Protein 3CAX (pdb70)

B-factor: mean 56.54, std 9.96, range [34.84, 108.93]

CATH classification: 1.20.120.520 (+1 more: 3.30.450.20)

Organism: Pyrococcus furiosus (strain ATCC 43587 / DSM 3638 / JCM 8422 / Vc1) (NCBI:txid186497)

Nearest PDB structures (foldseek):
  3cax-assembly1_A-2  TM=1.003E+00  e=6.132E-59  Pyrococcus furiosus DSM 3638
  2qkp-assembly2_D  TM=9.150E-01  e=4.061E-11  Streptococcus mutans UA159
  2ykf-assembly1_A-2  TM=6.212E-01  e=6.694E-04  Mycobacterium tuberculosis H37Rv
  4ew7-assembly1_A-2  TM=4.565E-01  e=5.579E-03  Salmonella enterica subsp. enterica serovar Typhimurium str. 14028S
  5xua-assembly2_C  TM=3.346E-01  e=8.530E-01  Comamonas testosteroni CNB-2

Radius of gyration: 28.1 Å; Cα contacts (8 Å, |Δi|>4): 416; chains: 1; bounding box: 44×61×78 Å

Secondary structure (DSSP, 8-state):
--TT-HHHHHHHHHHHHHHHHHHHHHHHHHHHH---HHHHHHHHHHHHHHHHHHTHHIIIIIHHIIIIIHHHHHTTT-HHHHHHHHHHHHHHHHHHHHHHHHHHTGGGS-HHHHHHHHHHHHHHHHHHHHHHHHHIIIIIHHHHHHH--HHHHHHHHHHGGGT--SS-------S-TTS----GGGS-----HHHHHHS-HHHHHHTTT---------SS-TT-EE-SS-EE-HHHHHHHHHHSSSEEEEE-TTSBEEEE--SS-SS---GGGTT-BTTTSS-GGGHHHHHHHHHHHHHTS-S-EEEEEEETTEEEEEEEEEEE-TTS-EEEEEEEEEE-HHHHT--S---S---

Solvent-accessible surface area: 21953 Å² total; per-residue (Å²): 84,72,92,1,14,0,2,55,0,1,70,47,0,1,143,42,2,45,100,16,0,102,83,0,32,100,53,0,108,52,1,23,120,26,161,73,107,162,56,27,93,101,15,2,28,40,0,77,118,17,3,68,23,0,88,84,0,7,110,14,0,3,38,3,0,7,110,15,4,0,34,2,1,61,46,13,17,0,67,55,19,3,76,63,10,90,71,61,0,70,98,5,66,51,34,5,127,91,0,29,66,25,5,154,70,36,151,135,38,92,61,115,70,0,2,88,100,0,80,59,44,0,26,85,0,5,150,23,0,33,53,3,13,130,74,1,39,76,35,3,0,55,4,0,118,70,16,13,47,97,4,2,9,15,2,1,27,128,54,3,120,150,45,18,42,4,92,19,175,24,69,156,34,85,35,22,186,139,32,124,43,39,61,21,92,66,20,97,5,85,16,91,110,128,66,46,119,99,11,30,147,88,1,61,110,28,18,200,73,105,106,24,143,61,53,117,93,132,73,116,102,168,131,19,57,89,90,71,139,30,51,47,34,100,130,54,44,131,63,74,61,100,83,73,85,32,20,9,5,36,8,12,135,96,24,99,5,151,74,39,1,50,39,175,30,34,64,115,63,78,101,99,15,93,37,109,31,9,39,114,43,62,63,130,171,32,32,164,68,22,64,120,24,10,117,7,2,86,106,52,133,117,157,91,18,40,91,150,80,186,59,188,131,63,67,0,66,20,52,40,26,11,55,91,48,185,167,50,89,32,55,0,2,33,17,42,4,35,38,36,30,59,108,132,165,117,144,72,150,154,215,143,108,113,255

Structure (mmCIF, N/CA/C/O backbone):
data_3CAX
#
_entry.id   3CAX
#
_cell.length_a   59.840
_cell.length_b   119.534
_cell.length_c   181.910
_cell.angle_alpha   90.000
_cell.angle_beta   90.000
_cell.angle_gamma   90.000
#
_symmetry.space_group_name_H-M   'I 2 2 2'
#
loop_
_entity.id
_entity.type
_entity.pdbx_description
1 polymer 'Uncharacterized protein PF0695'
2 water water
#
loop_
_atom_site.group_PDB
_atom_site.id
_atom_site.type_symbol
_atom_site.label_atom_id
_atom_site.label_alt_id
_atom_site.label_comp_id
_atom_site.label_asym_id
_atom_site.label_entity_id
_atom_site.label_seq_id
_atom_site.pdbx_PDB_ins_code
_atom_site.Cartn_x
_atom_site.Cartn_y
_atom_site.Cartn_z
_atom_site.occupancy
_atom_site.B_iso_or_equiv
_atom_site.auth_seq_id
_atom_site.auth_comp_id
_atom_site.auth_asym_id
_atom_site.auth_atom_id
_atom_site.pdbx_PDB_model_num
ATOM 1 N N . LEU A 1 5 ? 11.690 14.790 51.708 1.00 86.79 119 LEU A N 1
ATOM 2 C CA . LEU A 1 5 ? 11.806 15.180 53.147 1.00 80.92 119 LEU A CA 1
ATOM 3 C C . LEU A 1 5 ? 10.443 15.579 53.710 1.00 78.28 119 LEU A C 1
ATOM 4 O O . LEU A 1 5 ? 9.733 16.380 53.106 1.00 73.26 119 LEU A O 1
ATOM 9 N N . PRO A 1 6 ? 10.080 15.027 54.879 1.00 75.43 120 PRO A N 1
ATOM 10 C CA . PRO A 1 6 ? 8.832 15.415 55.529 1.00 73.19 120 PRO A CA 1
ATOM 11 C C . PRO A 1 6 ? 8.913 16.821 56.135 1.00 74.38 120 PRO A C 1
ATOM 12 O O . PRO A 1 6 ? 10.001 17.269 56.511 1.00 61.82 120 PRO A O 1
ATOM 16 N N . GLU A 1 7 ? 7.772 17.510 56.208 1.00 77.83 121 GLU A N 1
ATOM 17 C CA . GLU A 1 7 ? 7.674 18.793 56.913 1.00 76.49 121 GLU A CA 1
ATOM 18 C C . GLU A 1 7 ? 8.160 18.597 58.342 1.00 73.71 121 GLU A C 1
ATOM 19 O O . GLU A 1 7 ? 7.821 17.600 58.990 1.00 80.19 121 GLU A O 1
ATOM 25 N N . GLY A 1 8 ? 8.955 19.533 58.845 1.00 63.79 122 GLY A N 1
ATOM 26 C CA . GLY A 1 8 ? 9.515 19.361 60.188 1.00 58.40 122 GLY A CA 1
ATOM 27 C C . GLY A 1 8 ? 10.970 18.865 60.190 1.00 57.74 122 GLY A C 1
ATOM 28 O O . GLY A 1 8 ? 11.692 19.085 61.168 1.00 58.05 122 GLY A O 1
ATOM 29 N N . HIS A 1 9 ? 11.413 18.192 59.113 1.00 51.34 123 HIS A N 1
ATOM 30 C CA . HIS A 1 9 ? 12.772 17.701 59.043 1.00 46.60 123 HIS A CA 1
ATOM 31 C C . HIS A 1 9 ? 13.687 18.896 59.051 1.00 61.45 123 HIS A C 1
ATOM 32 O O . HIS A 1 9 ? 13.490 19.855 58.266 1.00 54.80 123 HIS A O 1
ATOM 39 N N . PRO A 1 10 ? 14.700 18.870 59.939 1.00 58.38 124 PRO A N 1
ATOM 40 C CA . PRO A 1 10 ? 15.594 20.014 60.057 1.00 52.01 124 PRO A CA 1
ATOM 41 C C . PRO A 1 10 ? 16.190 20.458 58.717 1.00 56.91 124 PRO A C 1
ATOM 42 O O . PRO A 1 10 ? 16.499 21.654 58.552 1.00 59.87 124 PRO A O 1
ATOM 46 N N . LEU A 1 11 ? 16.365 19.519 57.778 1.00 59.91 125 LEU A N 1
ATOM 47 C CA . LEU A 1 11 ? 16.907 19.854 56.440 1.00 55.01 125 LEU A CA 1
ATOM 48 C C . LEU A 1 11 ? 15.867 20.574 55.573 1.00 52.65 125 LEU A C 1
ATOM 49 O O . LEU A 1 11 ? 16.201 21.482 54.830 1.00 58.88 125 LEU A O 1
ATOM 54 N N . LYS A 1 12 ? 14.617 20.124 55.644 1.00 48.03 126 LYS A N 1
ATOM 55 C CA . LYS A 1 12 ? 13.510 20.776 54.967 1.00 52.42 126 LYS A CA 1
ATOM 56 C C . LYS A 1 12 ? 13.430 22.253 55.438 1.00 51.46 126 LYS A C 1
ATOM 57 O O . LYS A 1 12 ? 13.284 23.177 54.641 1.00 54.39 126 LYS A O 1
ATOM 63 N N . THR A 1 13 ? 13.567 22.457 56.742 1.00 50.57 127 THR A N 1
ATOM 64 C CA . THR A 1 13 ? 13.442 23.771 57.360 1.00 47.35 127 THR A CA 1
ATOM 65 C C . THR A 1 13 ? 14.511 24.714 56.824 1.00 51.06 127 THR A C 1
ATOM 66 O O . THR A 1 13 ? 14.256 25.887 56.563 1.00 54.66 127 THR A O 1
ATOM 70 N N . LEU A 1 14 ? 15.715 24.190 56.654 1.00 50.64 128 LEU A N 1
ATOM 71 C CA . LEU A 1 14 ? 16.832 24.978 56.158 1.00 48.41 128 LEU A CA 1
ATOM 72 C C . LEU A 1 14 ? 16.585 25.451 54.721 1.00 54.52 128 LEU A C 1
ATOM 73 O O . LEU A 1 14 ? 16.892 26.590 54.372 1.00 54.67 128 LEU A O 1
ATOM 78 N N . TYR A 1 15 ? 16.037 24.562 53.892 1.00 52.69 129 TYR A N 1
ATOM 79 C CA . TYR A 1 15 ? 15.622 24.892 52.531 1.00 51.92 129 TYR A CA 1
ATOM 80 C C . TYR A 1 15 ? 14.517 25.950 52.529 1.00 53.14 129 TYR A C 1
ATOM 81 O O . TYR A 1 15 ? 14.553 26.886 51.735 1.00 58.56 129 TYR A O 1
ATOM 90 N N . GLN A 1 16 ? 13.527 25.768 53.401 1.00 44.56 130 GLN A N 1
ATOM 91 C CA . GLN A 1 16 ? 12.423 26.698 53.542 1.00 52.09 130 GLN A CA 1
ATOM 92 C C . GLN A 1 16 ? 12.884 28.082 53.966 1.00 53.43 130 GLN A C 1
ATOM 93 O O . GLN A 1 16 ? 12.417 29.070 53.422 1.00 57.11 130 GLN A O 1
ATOM 99 N N . GLU A 1 17 ? 13.802 28.143 54.926 1.00 50.56 131 GLU A N 1
ATOM 100 C CA . GLU A 1 17 ? 14.403 29.410 55.362 1.00 49.37 131 GLU A CA 1
ATOM 101 C C . GLU A 1 17 ? 15.132 30.088 54.235 1.00 50.79 131 GLU A C 1
ATOM 102 O O . GLU A 1 17 ? 14.962 31.288 54.000 1.00 61.77 131 GLU A O 1
ATOM 108 N N . ASN A 1 18 ? 15.969 29.329 53.539 1.00 53.82 132 ASN A N 1
ATOM 109 C CA . ASN A 1 18 ? 16.654 29.859 52.355 1.00 50.92 132 ASN A CA 1
ATOM 110 C C . ASN A 1 18 ? 15.717 30.481 51.288 1.00 50.04 132 ASN A C 1
ATOM 111 O O . ASN A 1 18 ? 16.051 31.480 50.658 1.00 53.14 132 ASN A O 1
ATOM 116 N N . LYS A 1 19 ? 14.543 29.897 51.108 1.00 49.50 133 LYS A N 1
ATOM 117 C CA . LYS A 1 19 ? 13.571 30.410 50.154 1.00 54.33 133 LYS A CA 1
ATOM 118 C C . LYS A 1 19 ? 13.075 31.787 50.610 1.00 49.26 133 LYS A C 1
ATOM 119 O O . LYS A 1 19 ? 12.830 32.666 49.781 1.00 55.61 133 LYS A O 1
ATOM 125 N N . GLU A 1 20 ? 12.938 31.964 51.929 1.00 46.61 134 GLU A N 1
ATOM 126 C CA . GLU A 1 20 ? 12.550 33.248 52.525 1.00 49.48 134 GLU A CA 1
ATOM 127 C C . GLU A 1 20 ? 13.675 34.281 52.461 1.00 49.97 134 GLU A C 1
ATOM 128 O O . GLU A 1 20 ? 13.420 35.461 52.263 1.00 56.50 134 GLU A O 1
ATOM 134 N N . ILE A 1 21 ? 14.920 33.837 52.600 1.00 50.55 135 ILE A N 1
ATOM 135 C CA . ILE A 1 21 ? 16.067 34.747 52.540 1.00 50.55 135 ILE A CA 1
ATOM 136 C C . ILE A 1 21 ? 16.242 35.276 51.120 1.00 56.67 135 ILE A C 1
ATOM 137 O O . ILE A 1 21 ? 16.531 36.446 50.914 1.00 61.05 135 ILE A O 1
ATOM 142 N N . MET A 1 22 ? 16.048 34.390 50.149 1.00 54.16 136 MET A N 1
ATOM 143 C CA . MET A 1 22 ? 16.076 34.724 48.745 1.00 53.88 136 MET A CA 1
ATOM 144 C C . MET A 1 22 ? 15.012 35.787 48.410 1.00 55.98 136 MET A C 1
ATOM 145 O O . MET A 1 22 ? 15.311 36.809 47.829 1.00 58.73 136 MET A O 1
ATOM 150 N N . LYS A 1 23 ? 13.764 35.547 48.777 1.00 54.84 137 LYS A N 1
ATOM 151 C CA . LYS A 1 23 ? 12.753 36.581 48.612 1.00 54.23 137 LYS A CA 1
ATOM 152 C C . LYS A 1 23 ? 13.132 37.938 49.213 1.00 49.35 137 LYS A C 1
ATOM 153 O O . LYS A 1 23 ? 12.991 38.955 48.552 1.00 60.87 137 LYS A O 1
ATOM 159 N N . ASP A 1 24 ? 13.572 37.949 50.473 1.00 51.34 138 ASP A N 1
ATOM 160 C CA . ASP A 1 24 ? 13.955 39.183 51.166 1.00 44.91 138 ASP A CA 1
ATOM 161 C C . ASP A 1 24 ? 15.148 39.888 50.518 1.00 51.11 138 ASP A C 1
ATOM 162 O O . ASP A 1 24 ? 15.174 41.108 50.438 1.00 53.73 138 ASP A O 1
ATOM 167 N N . ALA A 1 25 ? 16.140 39.116 50.072 1.00 50.76 139 ALA A N 1
ATOM 168 C CA . ALA A 1 25 ? 17.295 39.652 49.357 1.00 50.42 139 ALA A CA 1
ATOM 169 C C . ALA A 1 25 ? 16.859 40.312 48.043 1.00 50.34 139 ALA A C 1
ATOM 170 O O . ALA A 1 25 ? 17.398 41.337 47.607 1.00 49.80 139 ALA A O 1
ATOM 172 N N . GLU A 1 26 ? 15.886 39.703 47.395 1.00 46.98 140 GLU A N 1
ATOM 173 C CA . GLU A 1 26 ? 15.369 40.208 46.148 1.00 52.83 140 GLU A CA 1
ATOM 174 C C . GLU A 1 26 ? 14.448 41.445 46.323 1.00 54.72 140 GLU A C 1
ATOM 175 O O . GLU A 1 26 ? 14.455 42.349 45.506 1.00 53.19 140 GLU A O 1
ATOM 181 N N . MET A 1 27 ? 13.687 41.494 47.405 1.00 48.38 141 MET A N 1
ATOM 182 C CA . MET A 1 27 ? 12.875 42.651 47.686 1.00 49.02 141 MET A CA 1
ATOM 183 C C . MET A 1 27 ? 13.720 43.806 48.145 1.00 48.09 141 MET A C 1
ATOM 184 O O . MET A 1 27 ? 13.424 44.967 47.847 1.00 51.37 141 MET A O 1
ATOM 189 N N . LEU A 1 28 ? 14.793 43.489 48.852 1.00 43.58 142 LEU A N 1
ATOM 190 C CA . LEU A 1 28 ? 15.800 44.504 49.180 1.00 52.48 142 LEU A CA 1
ATOM 191 C C . LEU A 1 28 ? 16.335 45.189 47.916 1.00 49.26 142 LEU A C 1
ATOM 192 O O . LEU A 1 28 ? 16.339 46.416 47.806 1.00 56.02 142 LEU A O 1
ATOM 197 N N . ASN A 1 29 ? 16.782 44.382 46.965 1.00 49.78 143 ASN A N 1
ATOM 198 C CA . ASN A 1 29 ? 17.292 44.890 45.687 1.00 48.52 143 ASN A CA 1
ATOM 199 C C . ASN A 1 29 ? 16.249 45.706 44.928 1.00 46.50 143 ASN A C 1
ATOM 200 O O . ASN A 1 29 ? 16.534 46.802 44.473 1.00 55.05 143 ASN A O 1
ATOM 205 N N . LEU A 1 30 ? 15.052 45.147 44.765 1.00 43.42 144 LEU A N 1
ATOM 206 C CA . LEU A 1 30 ? 13.962 45.820 44.094 1.00 45.60 144 LEU A CA 1
ATOM 207 C C . LEU A 1 30 ? 13.705 47.229 44.687 1.00 49.59 144 LEU A C 1
ATOM 208 O O . LEU A 1 30 ? 13.579 48.227 43.951 1.00 51.36 144 LEU A O 1
ATOM 213 N N . TYR A 1 31 ? 13.634 47.300 46.018 1.00 51.23 145 TYR A N 1
ATOM 214 C CA . TYR A 1 31 ? 13.298 48.532 46.715 1.00 42.19 145 TYR A CA 1
ATOM 215 C C . TYR A 1 31 ? 14.435 49.550 46.788 1.00 49.65 145 TYR A C 1
ATOM 216 O O . TYR A 1 31 ? 14.193 50.753 46.844 1.00 54.16 145 TYR A O 1
ATOM 225 N N . ALA A 1 32 ? 15.668 49.073 46.780 1.00 46.57 146 ALA A N 1
ATOM 226 C CA . ALA A 1 32 ? 16.830 49.967 46.777 1.00 50.88 146 ALA A CA 1
ATOM 227 C C . ALA A 1 32 ? 17.010 50.611 45.420 1.00 48.68 146 ALA A C 1
ATOM 228 O O . ALA A 1 32 ? 17.391 51.770 45.332 1.00 58.00 146 ALA A O 1
ATOM 230 N N . LYS A 1 33 ? 16.754 49.842 44.362 1.00 50.70 147 LYS A N 1
ATOM 231 C CA . LYS A 1 33 ? 16.882 50.356 43.011 1.00 48.96 147 LYS A CA 1
ATOM 232 C C . LYS A 1 33 ? 15.785 51.372 42.775 1.00 45.76 147 LYS A C 1
ATOM 233 O O . LYS A 1 33 ? 16.021 52.423 42.218 1.00 55.06 147 LYS A O 1
ATOM 239 N N . THR A 1 34 ? 14.588 51.030 43.229 1.00 51.81 148 THR A N 1
ATOM 240 C CA . THR A 1 34 ? 13.414 51.871 43.109 1.00 48.23 148 THR A CA 1
ATOM 241 C C . THR A 1 34 ? 13.567 53.183 43.874 1.00 46.00 148 THR A C 1
ATOM 242 O O . THR A 1 34 ? 13.184 54.248 43.398 1.00 48.62 148 THR A O 1
ATOM 246 N N . LEU A 1 35 ? 14.131 53.105 45.065 1.00 44.10 149 LEU A N 1
ATOM 247 C CA . LEU A 1 35 ? 14.329 54.286 45.866 1.00 49.31 149 LEU A CA 1
ATOM 248 C C . LEU A 1 35 ? 15.196 55.274 45.102 1.00 52.05 149 LEU A C 1
ATOM 249 O O . LEU A 1 35 ? 14.932 56.477 45.108 1.00 52.09 149 LEU A O 1
ATOM 254 N N . ALA A 1 36 ? 16.227 54.749 44.444 1.00 49.24 150 ALA A N 1
ATOM 255 C CA . ALA A 1 36 ? 17.148 55.561 43.660 1.00 51.55 150 ALA A CA 1
ATOM 256 C C . ALA A 1 36 ? 16.515 56.234 42.443 1.00 48.89 150 ALA A C 1
ATOM 257 O O . ALA A 1 36 ? 17.087 57.159 41.920 1.00 47.99 150 ALA A O 1
ATOM 259 N N . THR A 1 37 ? 15.359 55.770 41.968 1.00 51.41 151 THR A N 1
ATOM 260 C CA . THR A 1 37 ? 14.742 56.441 40.822 1.00 49.48 151 THR A CA 1
ATOM 261 C C . THR A 1 37 ? 13.484 57.264 41.173 1.00 49.60 151 THR A C 1
ATOM 262 O O . THR A 1 37 ? 12.825 57.777 40.278 1.00 43.27 151 THR A O 1
ATOM 266 N N . THR A 1 38 ? 13.178 57.406 42.465 1.00 48.12 152 THR A N 1
ATOM 267 C CA . THR A 1 38 ? 11.912 57.981 42.911 1.00 48.60 152 THR A CA 1
ATOM 268 C C . THR A 1 38 ? 12.075 59.417 43.384 1.00 49.46 152 THR A C 1
ATOM 269 O O . THR A 1 38 ? 12.870 59.688 44.271 1.00 54.23 152 THR A O 1
ATOM 273 N N . LYS A 1 39 ? 11.309 60.328 42.793 1.00 55.82 153 LYS A N 1
ATOM 274 C CA . LYS A 1 39 ? 11.365 61.746 43.148 1.00 58.74 153 LYS A CA 1
ATOM 275 C C . LYS A 1 39 ? 10.347 62.133 44.232 1.00 58.36 153 LYS A C 1
ATOM 276 O O . LYS A 1 39 ? 10.674 62.869 45.155 1.00 50.67 153 LYS A O 1
ATOM 282 N N . ASP A 1 40 ? 9.120 61.626 44.129 1.00 59.09 154 ASP A N 1
ATOM 283 C CA . ASP A 1 40 ? 8.079 62.007 45.076 1.00 56.33 154 ASP A CA 1
ATOM 284 C C . ASP A 1 40 ? 8.482 61.705 46.524 1.00 58.52 154 ASP A C 1
ATOM 285 O O . ASP A 1 40 ? 8.886 60.585 46.848 1.00 59.39 154 ASP A O 1
ATOM 290 N N . GLU A 1 41 ? 8.355 62.706 47.390 1.00 54.14 155 GLU A N 1
ATOM 291 C CA . GLU A 1 41 ? 8.759 62.582 48.782 1.00 55.50 155 GLU A CA 1
ATOM 292 C C . GLU A 1 41 ? 7.960 61.498 49.501 1.00 50.33 155 GLU A C 1
ATOM 293 O O . GLU A 1 41 ? 8.510 60.676 50.218 1.00 53.14 155 GLU A O 1
ATOM 299 N N . ARG A 1 42 ? 6.652 61.504 49.305 1.00 48.16 156 ARG A N 1
ATOM 300 C CA . ARG A 1 42 ? 5.801 60.551 49.964 1.00 45.89 156 ARG A CA 1
ATOM 301 C C . ARG A 1 42 ? 6.113 59.104 49.546 1.00 50.04 156 ARG A C 1
ATOM 302 O O . ARG A 1 42 ? 6.106 58.197 50.372 1.00 52.01 156 ARG A O 1
ATOM 310 N N . MET A 1 43 ? 6.372 58.897 48.258 1.00 45.72 157 MET A N 1
ATOM 311 C CA . MET A 1 43 ? 6.713 57.577 47.742 1.00 46.97 157 MET A CA 1
ATOM 312 C C . MET A 1 43 ? 8.077 57.099 48.268 1.00 49.12 157 MET A C 1
ATOM 313 O O . MET A 1 43 ? 8.248 55.931 48.550 1.00 49.14 157 MET A O 1
ATOM 318 N N . ARG A 1 44 ? 9.030 58.028 48.395 1.00 48.19 158 ARG A N 1
ATOM 319 C CA . ARG A 1 44 ? 10.284 57.801 49.089 1.00 43.74 158 ARG A CA 1
ATOM 320 C C . ARG A 1 44 ? 10.143 57.321 50.546 1.00 48.46 158 ARG A C 1
ATOM 321 O O . ARG A 1 44 ? 10.773 56.340 50.929 1.00 49.12 158 ARG A O 1
ATOM 329 N N . GLU A 1 45 ? 9.343 58.016 51.355 1.00 47.82 159 GLU A N 1
ATOM 330 C CA . GLU A 1 45 ? 9.078 57.580 52.738 1.00 52.99 159 GLU A CA 1
ATOM 331 C C . GLU A 1 45 ? 8.373 56.191 52.835 1.00 53.53 159 GLU A C 1
ATOM 332 O O . GLU A 1 45 ? 8.530 55.446 53.814 1.00 51.09 159 GLU A O 1
ATOM 338 N N . GLU A 1 46 ? 7.613 55.838 51.810 1.00 49.44 160 GLU A N 1
ATOM 339 C CA . GLU A 1 46 ? 6.974 54.536 51.751 1.00 50.52 160 GLU A CA 1
ATOM 340 C C . GLU A 1 46 ? 7.977 53.418 51.464 1.00 54.53 160 GLU A C 1
ATOM 341 O O . GLU A 1 46 ? 7.968 52.373 52.119 1.00 54.82 160 GLU A O 1
ATOM 347 N N . ILE A 1 47 ? 8.812 53.630 50.453 1.00 48.47 161 ILE A N 1
ATOM 348 C CA . ILE A 1 47 ? 9.894 52.714 50.120 1.00 47.71 161 ILE A CA 1
ATOM 349 C C . ILE A 1 47 ? 10.859 52.571 51.310 1.00 55.23 161 ILE A C 1
ATOM 350 O O . ILE A 1 47 ? 11.241 51.456 51.665 1.00 61.59 161 ILE A O 1
ATOM 355 N N . LEU A 1 48 ? 11.226 53.685 51.944 1.00 52.16 162 LEU A N 1
ATOM 356 C CA . LEU A 1 48 ? 12.112 53.635 53.105 1.00 52.07 162 LEU A CA 1
ATOM 357 C C . LEU A 1 48 ? 11.494 52.829 54.246 1.00 53.55 162 LEU A C 1
ATOM 358 O O . LEU A 1 48 ? 12.198 52.119 54.958 1.00 57.34 162 LEU A O 1
ATOM 363 N N . GLY A 1 49 ? 10.189 52.953 54.433 1.00 49.20 163 GLY A N 1
ATOM 364 C CA . GLY A 1 49 ? 9.501 52.169 55.457 1.00 50.65 163 GLY A CA 1
ATOM 365 C C . GLY A 1 49 ? 9.589 50.667 55.186 1.00 52.49 163 GLY A C 1
ATOM 366 O O . GLY A 1 49 ? 9.785 49.865 56.105 1.00 54.21 163 GLY A O 1
ATOM 367 N N . VAL A 1 50 ? 9.461 50.274 53.924 1.00 47.58 164 VAL A N 1
ATOM 368 C CA . VAL A 1 50 ? 9.624 48.871 53.577 1.00 50.58 164 VAL A CA 1
ATOM 369 C C . VAL A 1 50 ? 11.072 48.403 53.732 1.00 49.51 164 VAL A C 1
ATOM 370 O O . VAL A 1 50 ? 11.325 47.330 54.271 1.00 54.62 164 VAL A O 1
ATOM 374 N N . LEU A 1 51 ? 12.013 49.236 53.297 1.00 51.60 165 LEU A N 1
ATOM 375 C CA . LEU A 1 51 ? 13.426 48.943 53.441 1.00 47.65 165 LEU A CA 1
ATOM 376 C C . LEU A 1 51 ? 13.859 48.719 54.893 1.00 49.82 165 LEU A C 1
ATOM 377 O O . LEU A 1 51 ? 14.721 47.895 55.147 1.00 51.40 165 LEU A O 1
ATOM 382 N N . GLU A 1 52 ? 13.294 49.476 55.832 1.00 49.56 166 GLU A N 1
ATOM 383 C CA . GLU A 1 52 ? 13.601 49.297 57.253 1.00 52.75 166 GLU A CA 1
ATOM 384 C C . GLU A 1 52 ? 13.157 47.950 57.790 1.00 56.39 166 GLU A C 1
ATOM 385 O O . GLU A 1 52 ? 13.881 47.332 58.580 1.00 54.37 166 GLU A O 1
ATOM 391 N N . GLU A 1 53 ? 11.967 47.509 57.358 1.00 54.26 167 GLU A N 1
ATOM 392 C CA . GLU A 1 53 ? 11.417 46.214 57.716 1.00 57.16 167 GLU A CA 1
ATOM 393 C C . GLU A 1 53 ? 12.253 45.081 57.135 1.00 55.95 167 GLU A C 1
ATOM 394 O O . GLU A 1 53 ? 12.491 44.081 57.800 1.00 50.00 167 GLU A O 1
ATOM 400 N N . ILE A 1 54 ? 12.652 45.222 55.876 1.00 47.30 168 ILE A N 1
ATOM 401 C CA . ILE A 1 54 ? 13.420 44.196 55.197 1.00 54.12 168 ILE A CA 1
ATOM 402 C C . ILE A 1 54 ? 14.792 44.039 55.853 1.00 58.52 168 ILE A C 1
ATOM 403 O O . ILE A 1 54 ? 15.177 42.935 56.251 1.00 64.62 168 ILE A O 1
ATOM 408 N N . VAL A 1 55 ? 15.511 45.149 55.989 1.00 50.14 169 VAL A N 1
ATOM 409 C CA . VAL A 1 55 ? 16.821 45.152 56.635 1.00 51.78 169 VAL A CA 1
ATOM 410 C C . VAL A 1 55 ? 16.773 44.655 58.088 1.00 51.69 169 VAL A C 1
ATOM 411 O O . VAL A 1 55 ? 17.608 43.853 58.518 1.00 59.97 169 VAL A O 1
ATOM 415 N N . SER A 1 56 ? 15.791 45.115 58.839 1.00 46.15 170 SER A N 1
ATOM 416 C CA . SER A 1 56 ? 15.635 44.665 60.226 1.00 53.32 170 SER A CA 1
ATOM 417 C C . SER A 1 56 ? 15.337 43.151 60.320 1.00 53.42 170 SER A C 1
ATOM 418 O O . SER A 1 56 ? 15.733 42.473 61.276 1.00 54.59 170 SER A O 1
ATOM 421 N N . SER A 1 57 ? 14.680 42.630 59.289 1.00 55.48 171 SER A N 1
ATOM 422 C CA . SER A 1 57 ? 14.373 41.215 59.157 1.00 54.64 171 SER A CA 1
ATOM 423 C C . SER A 1 57 ? 15.645 40.444 58.812 1.00 61.29 171 SER A C 1
ATOM 424 O O . SER A 1 57 ? 15.954 39.417 59.418 1.00 60.04 171 SER A O 1
ATOM 427 N N . LEU A 1 58 ? 16.389 40.948 57.834 1.00 54.45 172 LEU A N 1
ATOM 428 C CA . LEU A 1 58 ? 17.631 40.322 57.425 1.00 56.29 172 LEU A CA 1
ATOM 429 C C . LEU A 1 58 ? 18.652 40.213 58.564 1.00 55.31 172 LEU A C 1
ATOM 430 O O . LEU A 1 58 ? 19.468 39.304 58.573 1.00 57.69 172 LEU A O 1
ATOM 435 N N . ARG A 1 59 ? 18.624 41.132 59.521 1.00 60.52 173 ARG A N 1
ATOM 436 C CA . ARG A 1 59 ? 19.484 40.989 60.695 1.00 59.45 173 ARG A CA 1
ATOM 437 C C . ARG A 1 59 ? 19.244 39.650 61.425 1.00 61.40 173 ARG A C 1
ATOM 438 O O . ARG A 1 59 ? 20.128 39.147 62.112 1.00 68.06 173 ARG A O 1
ATOM 446 N N . MET A 1 60 ? 18.054 39.072 61.269 1.00 56.23 174 MET A N 1
ATOM 447 C CA . MET A 1 60 ? 17.697 37.841 61.972 1.00 55.12 174 MET A CA 1
ATOM 448 C C . MET A 1 60 ? 18.316 36.590 61.347 1.00 58.46 174 MET A C 1
ATOM 449 O O . MET A 1 60 ? 18.400 35.551 61.997 1.00 59.32 174 MET A O 1
ATOM 454 N N . VAL A 1 61 ? 18.746 36.685 60.090 1.00 53.03 175 VAL A N 1
ATOM 455 C CA . VAL A 1 61 ? 19.406 35.555 59.434 1.00 57.73 175 VAL A CA 1
ATOM 456 C C . VAL A 1 61 ? 20.584 34.974 60.253 1.00 53.93 175 VAL A C 1
ATOM 457 O O . VAL A 1 61 ? 20.710 33.754 60.422 1.00 55.30 175 VAL A O 1
ATOM 461 N N . GLY A 1 62 ? 21.435 35.850 60.762 1.00 53.46 176 GLY A N 1
ATOM 462 C CA . GLY A 1 62 ? 22.577 35.424 61.553 1.00 53.00 176 GLY A CA 1
ATOM 463 C C . GLY A 1 62 ? 22.191 34.762 62.868 1.00 56.40 176 GLY A C 1
ATOM 464 O O . GLY A 1 62 ? 22.820 33.794 63.284 1.00 59.13 176 GLY A O 1
ATOM 465 N N . PHE A 1 63 ? 21.161 35.283 63.527 1.00 56.15 177 PHE A N 1
ATOM 466 C CA . PHE A 1 63 ? 20.790 34.819 64.853 1.00 51.12 177 PHE A CA 1
ATOM 467 C C . PHE A 1 63 ? 20.024 33.514 64.808 1.00 51.13 177 PHE A C 1
ATOM 468 O O . PHE A 1 63 ? 19.935 32.814 65.811 1.00 54.51 177 PHE A O 1
ATOM 476 N N . THR A 1 64 ? 19.491 33.166 63.644 1.00 49.50 178 THR A N 1
ATOM 477 C CA . THR A 1 64 ? 18.665 31.952 63.532 1.00 51.54 178 THR A CA 1
ATOM 478 C C . THR A 1 64 ? 19.264 30.925 62.558 1.00 52.32 178 THR A C 1
ATOM 479 O O . THR A 1 64 ? 20.022 30.030 62.942 1.00 56.16 178 THR A O 1
ATOM 483 N N . HIS A 1 65 ? 18.938 31.081 61.292 1.00 45.43 179 HIS A N 1
ATOM 484 C CA . HIS A 1 65 ? 19.466 30.217 60.249 1.00 44.34 179 HIS A CA 1
ATOM 485 C C . HIS A 1 65 ? 20.967 29.885 60.304 1.00 48.17 179 HIS A C 1
ATOM 486 O O . HIS A 1 65 ? 21.332 28.708 60.393 1.00 52.69 179 HIS A O 1
ATOM 493 N N . TYR A 1 66 ? 21.825 30.913 60.221 1.00 46.07 180 TYR A N 1
ATOM 494 C CA . TYR A 1 66 ? 23.286 30.744 60.286 1.00 44.77 180 TYR A CA 1
ATOM 495 C C . TYR A 1 66 ? 23.733 30.171 61.614 1.00 47.27 180 TYR A C 1
ATOM 496 O O . TYR A 1 66 ? 24.643 29.341 61.683 1.00 51.02 180 TYR A O 1
ATOM 505 N N . ASN A 1 67 ? 23.068 30.621 62.666 1.00 51.71 181 ASN A N 1
ATOM 506 C CA . ASN A 1 67 ? 23.391 30.247 64.018 1.00 47.52 181 ASN A CA 1
ATOM 507 C C . ASN A 1 67 ? 23.110 28.765 64.293 1.00 51.34 181 ASN A C 1
ATOM 508 O O . ASN A 1 67 ? 23.977 28.065 64.805 1.00 49.57 181 ASN A O 1
ATOM 513 N N . ARG A 1 68 ? 21.913 28.287 63.926 1.00 46.90 182 ARG A N 1
ATOM 514 C CA . ARG A 1 68 ? 21.607 26.855 63.950 1.00 45.04 182 ARG A CA 1
ATOM 515 C C . ARG A 1 68 ? 22.610 25.996 63.171 1.00 50.51 182 ARG A C 1
ATOM 516 O O . ARG A 1 68 ? 23.005 24.936 63.639 1.00 48.80 182 ARG A O 1
ATOM 524 N N . GLU A 1 69 ? 23.008 26.451 61.982 1.00 51.77 183 GLU A N 1
ATOM 525 C CA . GLU A 1 69 ? 23.995 25.738 61.171 1.00 48.69 183 GLU A CA 1
ATOM 526 C C . GLU A 1 69 ? 25.338 25.641 61.893 1.00 49.36 183 GLU A C 1
ATOM 527 O O . GLU A 1 69 ? 25.878 24.565 62.102 1.00 53.50 183 GLU A O 1
ATOM 533 N N . GLU A 1 70 ? 25.849 26.787 62.307 1.00 53.19 184 GLU A N 1
ATOM 534 C CA . GLU A 1 70 ? 27.093 26.867 63.045 1.00 51.93 184 GLU A CA 1
ATOM 535 C C . GLU A 1 70 ? 27.128 26.103 64.368 1.00 51.30 184 GLU A C 1
ATOM 536 O O . GLU A 1 70 ? 28.145 25.495 64.714 1.00 54.80 184 GLU A O 1
ATOM 542 N N . MET A 1 71 ? 26.044 26.162 65.133 1.00 54.85 185 MET A N 1
ATOM 543 C CA . MET A 1 71 ? 26.038 25.533 66.457 1.00 53.99 185 MET A CA 1
ATOM 544 C C . MET A 1 71 ? 25.507 24.081 66.479 1.00 53.49 185 MET A C 1
ATOM 545 O O . MET A 1 71 ? 25.991 23.253 67.261 1.00 49.77 185 MET A O 1
ATOM 550 N N . LEU A 1 72 ? 24.540 23.771 65.620 1.00 46.97 186 LEU A N 1
ATOM 551 C CA . LEU A 1 72 ? 23.878 22.467 65.661 1.00 48.49 186 LEU A CA 1
ATOM 552 C C . LEU A 1 72 ? 24.416 21.481 64.639 1.00 47.90 186 LEU A C 1
ATOM 553 O O . LEU A 1 72 ? 24.489 20.272 64.899 1.00 54.41 186 LEU A O 1
ATOM 558 N N . ILE A 1 73 ? 24.790 22.001 63.476 1.00 53.66 187 ILE A N 1
ATOM 559 C CA . ILE A 1 73 ? 25.096 21.165 62.334 1.00 46.47 187 ILE A CA 1
ATOM 560 C C . ILE A 1 73 ? 26.579 20.953 62.083 1.00 49.68 187 ILE A C 1
ATOM 561 O O . ILE A 1 73 ? 27.020 19.814 61.841 1.00 52.08 187 ILE A O 1
ATOM 566 N N . PHE A 1 74 ? 27.361 22.031 62.160 1.00 46.05 188 PHE A N 1
ATOM 567 C CA . PHE A 1 74 ? 28.792 21.930 61.862 1.00 50.24 188 PHE A CA 1
ATOM 568 C C . PHE A 1 74 ? 29.495 20.814 62.665 1.00 53.05 188 PHE A C 1
ATOM 569 O O . PHE A 1 74 ? 30.3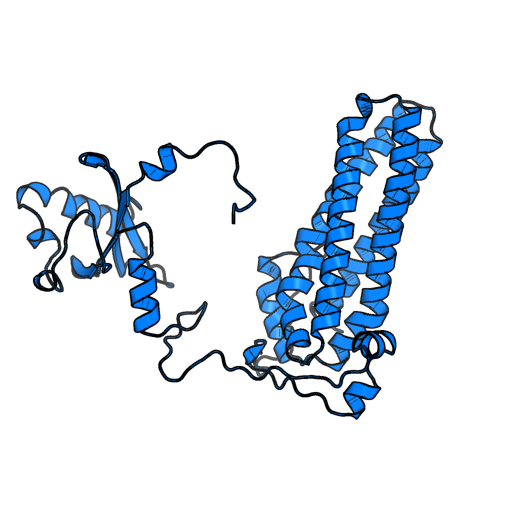61 20.141 62.125 1.00 55.74 188 PHE A O 1
ATOM 577 N N . PRO A 1 75 ? 29.142 20.641 63.967 1.00 53.82 189 PRO A N 1
ATOM 578 C CA . PRO A 1 75 ? 29.881 19.663 64.747 1.00 51.26 189 PRO A CA 1
ATOM 579 C C . PRO A 1 75 ? 29.836 18.265 64.110 1.00 49.09 189 PRO A C 1
ATOM 580 O O . PRO A 1 75 ? 30.787 17.513 64.218 1.00 50.26 189 PRO A O 1
ATOM 584 N N . TYR A 1 76 ? 28.746 17.937 63.432 1.00 48.48 190 TYR A N 1
ATOM 585 C CA . TYR A 1 76 ? 28.604 16.616 62.847 1.00 54.39 190 TYR A CA 1
ATOM 586 C C . TYR A 1 76 ? 29.485 16.387 61.605 1.00 56.75 190 TYR A C 1
ATOM 587 O O . TYR A 1 76 ? 29.814 15.255 61.276 1.00 58.99 190 TYR A O 1
ATOM 596 N N . ILE A 1 77 ? 29.850 17.459 60.913 1.00 55.00 191 ILE A N 1
ATOM 597 C CA . ILE A 1 77 ? 30.671 17.348 59.711 1.00 51.91 191 ILE A CA 1
ATOM 598 C C . ILE A 1 77 ? 32.138 17.571 60.047 1.00 48.62 191 ILE A C 1
ATOM 599 O O . ILE A 1 77 ? 33.020 17.069 59.362 1.00 56.75 191 ILE A O 1
ATOM 604 N N . GLU A 1 78 ? 32.389 18.340 61.097 1.00 45.18 192 GLU A N 1
ATOM 605 C CA . GLU A 1 78 ? 33.725 18.532 61.597 1.00 46.37 192 GLU A CA 1
ATOM 606 C C . GLU A 1 78 ? 34.349 17.198 62.016 1.00 50.75 192 GLU A C 1
ATOM 607 O O . GLU A 1 78 ? 35.528 16.921 61.741 1.00 54.61 192 GLU A O 1
ATOM 613 N N . ARG A 1 79 ? 33.553 16.372 62.684 1.00 49.28 193 ARG A N 1
ATOM 614 C CA . ARG A 1 79 ? 34.003 15.061 63.133 1.00 54.26 193 ARG A CA 1
ATOM 615 C C . ARG A 1 79 ? 34.303 14.139 61.952 1.00 57.83 193 ARG A C 1
ATOM 616 O O . ARG A 1 79 ? 35.121 13.211 62.062 1.00 51.87 193 ARG A O 1
ATOM 624 N N . ARG A 1 80 ? 33.659 14.432 60.822 1.00 57.10 194 ARG A N 1
ATOM 625 C CA . ARG A 1 80 ? 33.785 13.628 59.618 1.00 53.75 194 ARG A CA 1
ATOM 626 C C . ARG A 1 80 ? 34.917 14.073 58.726 1.00 48.10 194 ARG A C 1
ATOM 627 O O . ARG A 1 80 ? 35.130 13.525 57.642 1.00 55.84 194 ARG A O 1
ATOM 635 N N . GLY A 1 81 ? 35.679 15.041 59.213 1.00 47.40 195 GLY A N 1
ATOM 636 C CA . GLY A 1 81 ? 36.849 15.525 58.502 1.00 46.29 195 GLY A CA 1
ATOM 637 C C . GLY A 1 81 ? 36.587 16.732 57.628 1.00 51.18 195 GLY A C 1
ATOM 638 O O . GLY A 1 81 ? 37.489 17.197 56.926 1.00 53.28 195 GLY A O 1
ATOM 639 N N . LEU A 1 82 ? 35.358 17.249 57.681 1.00 53.00 196 LEU A N 1
ATOM 640 C CA . LEU A 1 82 ? 34.938 18.380 56.859 1.00 50.94 196 LEU A CA 1
ATOM 641 C C . LEU A 1 82 ? 34.971 19.732 57.591 1.00 49.90 196 LEU A C 1
ATOM 642 O O . LEU A 1 82 ? 34.189 20.627 57.299 1.00 54.20 196 LEU A O 1
ATOM 647 N N . THR A 1 83 ? 35.882 19.884 58.541 1.00 51.38 197 THR A N 1
ATOM 648 C CA . THR A 1 83 ? 36.027 21.150 59.252 1.00 56.06 197 THR A CA 1
ATOM 649 C C . THR A 1 83 ? 36.176 22.353 58.329 1.00 56.52 197 THR A C 1
ATOM 650 O O . THR A 1 83 ? 35.635 23.415 58.625 1.00 67.93 197 THR A O 1
ATOM 654 N N . VAL A 1 84 ? 36.944 22.212 57.246 1.00 53.00 198 VAL A N 1
ATOM 655 C CA . VAL A 1 84 ? 37.105 23.301 56.264 1.00 55.64 198 VAL A CA 1
ATOM 656 C C . VAL A 1 84 ? 35.791 23.878 55.714 1.00 51.69 198 VAL A C 1
ATOM 657 O O . VAL A 1 84 ? 35.707 25.074 55.445 1.00 55.81 198 VAL A O 1
ATOM 661 N N . ILE A 1 85 ? 34.781 23.029 55.532 1.00 50.73 199 ILE A N 1
ATOM 662 C CA . ILE A 1 85 ? 33.489 23.482 55.051 1.00 52.31 199 ILE A CA 1
ATOM 663 C C . ILE A 1 85 ? 32.878 24.398 56.091 1.00 58.51 199 ILE A C 1
ATOM 664 O O . ILE A 1 85 ? 32.390 25.479 55.771 1.00 65.48 199 ILE A O 1
ATOM 669 N N . ALA A 1 86 ? 32.918 23.943 57.337 1.00 56.38 200 ALA A N 1
ATOM 670 C CA . ALA A 1 86 ? 32.394 24.679 58.461 1.00 53.39 200 ALA A CA 1
ATOM 671 C C . ALA A 1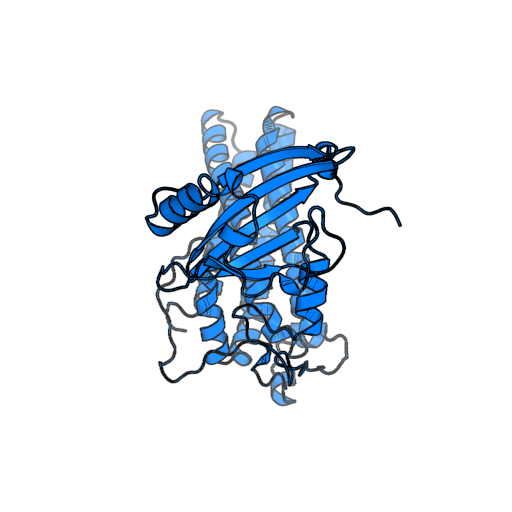 86 ? 33.113 26.023 58.585 1.00 48.23 200 ALA A C 1
ATOM 672 O O . ALA A 1 86 ? 32.484 27.061 58.648 1.00 55.19 200 ALA A O 1
ATOM 674 N N . THR A 1 87 ? 34.436 25.995 58.609 1.00 55.54 201 THR A N 1
ATOM 675 C CA . THR A 1 87 ? 35.232 27.229 58.712 1.00 53.76 201 THR A CA 1
ATOM 676 C C . THR A 1 87 ? 34.981 28.252 57.602 1.00 52.03 201 THR A C 1
ATOM 677 O O . THR A 1 87 ? 34.968 29.458 57.856 1.00 55.24 201 THR A O 1
ATOM 681 N N . VAL A 1 88 ? 34.786 27.764 56.377 1.00 53.19 202 VAL A N 1
ATOM 682 C CA . VAL A 1 88 ? 34.603 28.620 55.229 1.00 57.12 202 VAL A CA 1
ATOM 683 C C . VAL A 1 88 ? 33.185 29.160 55.213 1.00 59.88 202 VAL A C 1
ATOM 684 O O . VAL A 1 88 ? 32.972 30.321 54.900 1.00 57.75 202 VAL A O 1
ATOM 688 N N . LEU A 1 89 ? 32.213 28.328 55.571 1.00 54.79 203 LEU A N 1
ATOM 689 C CA . LEU A 1 89 ? 30.852 28.820 55.667 1.00 53.13 203 LEU A CA 1
ATOM 690 C C . LEU A 1 89 ? 30.729 29.830 56.820 1.00 56.24 203 LEU A C 1
ATOM 691 O O . LEU A 1 89 ? 30.102 30.879 56.688 1.00 51.94 203 LEU A O 1
ATOM 696 N N . TRP A 1 90 ? 31.327 29.512 57.957 1.00 49.66 204 TRP A N 1
ATOM 697 C CA . TRP A 1 90 ? 31.265 30.420 59.077 1.00 53.67 204 TRP A CA 1
ATOM 698 C C . TRP A 1 90 ? 31.856 31.808 58.730 1.00 54.07 204 TRP A C 1
ATOM 699 O O . TRP A 1 90 ? 31.247 32.822 59.022 1.00 56.38 204 TRP A O 1
ATOM 710 N N . THR A 1 91 ? 33.042 31.848 58.134 1.00 54.65 205 THR A N 1
ATOM 711 C CA . THR A 1 91 ? 33.663 33.113 57.734 1.00 54.34 205 THR A CA 1
ATOM 712 C C . THR A 1 91 ? 32.781 33.976 56.803 1.00 53.90 205 THR A C 1
ATOM 713 O O . THR A 1 91 ? 32.662 35.168 56.997 1.00 56.91 205 THR A O 1
ATOM 717 N N . LYS A 1 92 ? 32.151 33.344 55.821 1.00 50.55 206 LYS A N 1
ATOM 718 C CA . LYS A 1 92 ? 31.185 33.977 54.932 1.00 52.53 206 LYS A CA 1
ATOM 719 C C . LYS A 1 92 ? 29.933 34.468 55.626 1.00 54.06 206 LYS A C 1
ATOM 720 O O . LYS A 1 92 ? 29.431 35.547 55.318 1.00 62.87 206 LYS A O 1
ATOM 726 N N . HIS A 1 93 ? 29.388 33.651 56.519 1.00 58.78 207 HIS A N 1
ATOM 727 C CA . HIS A 1 93 ? 28.236 34.058 57.319 1.00 51.97 207 HIS A CA 1
ATOM 728 C C . HIS A 1 93 ? 28.539 35.362 58.035 1.00 49.58 207 HIS A C 1
ATOM 729 O O . HIS A 1 93 ? 27.707 36.240 58.087 1.00 50.69 207 HIS A O 1
ATOM 736 N N . ASP A 1 94 ? 29.748 35.487 58.568 1.00 50.78 208 ASP A N 1
ATOM 737 C CA . ASP A 1 94 ? 30.139 36.675 59.319 1.00 52.98 208 ASP A CA 1
ATOM 738 C C . ASP A 1 94 ? 30.300 37.919 58.442 1.00 54.96 208 ASP A C 1
ATOM 739 O O . ASP A 1 94 ? 30.005 39.030 58.875 1.00 64.06 208 ASP A O 1
ATOM 744 N N . GLU A 1 95 ? 30.792 37.726 57.220 1.00 52.53 209 GLU A N 1
ATOM 745 C CA . GLU A 1 95 ? 30.953 38.806 56.255 1.00 51.08 209 GLU A CA 1
ATOM 746 C C . GLU A 1 95 ? 29.593 39.356 55.853 1.00 50.21 209 GLU A C 1
ATOM 747 O O . GLU A 1 95 ? 29.412 40.566 55.750 1.00 53.87 209 GLU A O 1
ATOM 753 N N . ILE A 1 96 ? 28.634 38.453 55.684 1.00 47.74 210 ILE A N 1
ATOM 754 C CA . ILE A 1 96 ? 27.252 38.813 55.429 1.00 46.02 210 ILE A CA 1
ATOM 755 C C . ILE A 1 96 ? 26.602 39.503 56.627 1.00 51.71 210 ILE A C 1
ATOM 756 O O . ILE A 1 96 ? 25.956 40.530 56.459 1.00 55.48 210 ILE A O 1
ATOM 761 N N . ARG A 1 97 ? 26.796 38.974 57.836 1.00 50.68 211 ARG A N 1
ATOM 762 C CA . ARG A 1 97 ? 26.315 39.660 59.033 1.00 53.85 211 ARG A CA 1
ATOM 763 C C . ARG A 1 97 ? 26.871 41.081 59.117 1.00 49.47 211 ARG A C 1
ATOM 764 O O . ARG A 1 97 ? 26.143 42.016 59.448 1.00 53.29 211 ARG A O 1
ATOM 772 N N . ALA A 1 98 ? 28.165 41.243 58.839 1.00 51.24 212 ALA A N 1
ATOM 773 C CA . ALA A 1 98 ? 28.784 42.564 58.918 1.00 48.52 212 ALA A CA 1
ATOM 774 C C . ALA A 1 98 ? 28.197 43.520 57.860 1.00 54.27 212 ALA A C 1
ATOM 775 O O . ALA A 1 98 ? 27.964 44.688 58.151 1.00 49.57 212 ALA A O 1
ATOM 777 N N . MET A 1 99 ? 27.926 42.998 56.658 1.00 54.01 213 MET A N 1
ATOM 778 C CA . MET A 1 99 ? 27.342 43.779 55.572 1.00 56.44 213 MET A CA 1
ATOM 779 C C . MET A 1 99 ? 25.889 44.175 55.854 1.00 56.56 213 MET A C 1
ATOM 780 O O . MET A 1 99 ? 25.456 45.280 55.516 1.00 50.94 213 MET A O 1
ATOM 785 N N . ILE A 1 100 ? 25.121 43.271 56.444 1.00 52.36 214 ILE A N 1
ATOM 786 C CA . ILE A 1 100 ? 23.763 43.620 56.808 1.00 46.23 214 ILE A CA 1
ATOM 787 C C . ILE A 1 100 ? 23.753 44.738 57.867 1.00 49.88 214 ILE A C 1
ATOM 788 O O . ILE A 1 100 ? 22.965 45.682 57.786 1.00 53.70 214 ILE A O 1
ATOM 793 N N . LYS A 1 101 ? 24.675 44.660 58.822 1.00 55.62 215 LYS A N 1
ATOM 794 C CA . LYS A 1 101 ? 24.851 45.706 59.842 1.00 59.92 215 LYS A CA 1
ATOM 795 C C . LYS A 1 101 ? 25.212 47.092 59.248 1.00 59.93 215 LYS A C 1
ATOM 796 O O . LYS A 1 101 ? 24.692 48.126 59.690 1.00 59.06 215 LYS A O 1
ATOM 802 N N . GLN A 1 102 ? 26.088 47.112 58.246 1.00 58.78 216 GLN A N 1
ATOM 803 C CA . GLN A 1 102 ? 26.484 48.355 57.567 1.00 60.35 216 GLN A CA 1
ATOM 804 C C . GLN A 1 102 ? 25.288 48.995 56.856 1.00 60.04 216 GLN A C 1
ATOM 805 O O . GLN A 1 102 ? 25.097 50.221 56.854 1.00 55.78 216 GLN A O 1
ATOM 811 N N . LEU A 1 103 ? 24.491 48.133 56.242 1.00 54.77 217 LEU A N 1
ATOM 812 C CA . LEU A 1 103 ? 23.256 48.511 55.566 1.00 57.08 217 LEU A CA 1
ATOM 813 C C . LEU A 1 103 ? 22.224 49.136 56.511 1.00 56.06 217 LEU A C 1
ATOM 814 O O . LEU A 1 103 ? 21.593 50.138 56.167 1.00 60.96 217 LEU A O 1
ATOM 819 N N . ALA A 1 104 ? 22.045 48.522 57.684 1.00 57.33 218 ALA A N 1
ATOM 820 C CA . ALA A 1 104 ? 21.178 49.059 58.735 1.00 58.74 218 ALA A CA 1
ATOM 821 C C . ALA A 1 104 ? 21.669 50.422 59.223 1.00 60.42 218 ALA A C 1
ATOM 822 O O . ALA A 1 104 ? 20.850 51.317 59.453 1.00 58.53 218 ALA A O 1
ATOM 824 N N . GLU A 1 105 ? 22.991 50.573 59.382 1.00 50.02 219 GLU A N 1
ATOM 825 C CA . GLU A 1 105 ? 23.583 51.856 59.828 1.00 53.51 219 GLU A CA 1
ATOM 826 C C . GLU A 1 105 ? 23.379 52.992 58.836 1.00 50.53 219 GLU A C 1
ATOM 827 O O . GLU A 1 105 ? 23.014 54.097 59.221 1.00 55.13 219 GLU A O 1
ATOM 833 N N . LEU A 1 106 ? 23.658 52.707 57.567 1.00 52.14 220 LEU A N 1
ATOM 834 C CA . LEU A 1 106 ? 23.349 53.582 56.437 1.00 50.91 220 LEU A CA 1
ATOM 835 C C . LEU A 1 106 ? 21.909 54.068 56.448 1.00 52.14 220 LEU A C 1
ATOM 836 O O . LEU A 1 106 ? 21.635 55.253 56.336 1.00 49.66 220 LEU A O 1
ATOM 841 N N . LEU A 1 107 ? 20.985 53.126 56.557 1.00 54.57 221 LEU A N 1
ATOM 842 C CA . LEU A 1 107 ? 19.567 53.448 56.592 1.00 56.66 221 LEU A CA 1
ATOM 843 C C . LEU A 1 107 ? 19.246 54.341 57.811 1.00 57.44 221 LEU A C 1
ATOM 844 O O . LEU A 1 107 ? 18.468 55.290 57.729 1.00 65.52 221 LEU A O 1
ATOM 849 N N . ARG A 1 108 ? 19.889 54.056 58.936 1.00 59.50 222 ARG A N 1
ATOM 850 C CA . ARG A 1 108 ? 19.677 54.809 60.161 1.00 59.31 222 ARG A CA 1
ATOM 851 C C . ARG A 1 108 ? 20.260 56.232 60.076 1.00 61.62 222 ARG A C 1
ATOM 852 O O . ARG A 1 108 ? 19.669 57.184 60.586 1.00 63.76 222 ARG A O 1
ATOM 860 N N . LYS A 1 109 ? 21.410 56.381 59.427 1.00 56.53 223 LYS A N 1
ATOM 861 C CA . LYS A 1 109 ? 22.085 57.677 59.378 1.00 51.63 223 LYS A CA 1
ATOM 862 C C . LYS A 1 109 ? 21.819 58.464 58.084 1.00 53.39 223 LYS A C 1
ATOM 863 O O . LYS A 1 109 ? 22.509 59.441 57.777 1.00 52.41 223 LYS A O 1
ATOM 869 N N . ARG A 1 110 ? 20.785 58.053 57.356 1.00 45.71 224 ARG A N 1
ATOM 870 C CA . ARG A 1 110 ? 20.467 58.658 56.059 1.00 57.97 224 ARG A CA 1
ATOM 871 C C . ARG A 1 110 ? 20.280 60.182 56.003 1.00 57.95 224 ARG A C 1
ATOM 872 O O . ARG A 1 110 ? 20.431 60.766 54.934 1.00 60.72 224 ARG A O 1
ATOM 880 N N . GLU A 1 111 ? 19.928 60.826 57.115 1.00 52.74 225 GLU A N 1
ATOM 881 C CA . GLU A 1 111 ? 19.679 62.268 57.055 1.00 58.61 225 GLU A CA 1
ATOM 882 C C . GLU A 1 111 ? 20.913 63.093 57.425 1.00 57.06 225 GLU A C 1
ATOM 883 O O . GLU A 1 111 ? 20.903 64.314 57.351 1.00 53.20 225 GLU A O 1
ATOM 889 N N . GLU A 1 112 ? 21.985 62.395 57.777 1.00 57.15 226 GLU A N 1
ATOM 890 C CA . GLU A 1 112 ? 23.286 62.998 57.994 1.00 58.21 226 GLU A CA 1
ATOM 891 C C . GLU A 1 112 ? 24.033 63.348 56.700 1.00 53.20 226 GLU A C 1
ATOM 892 O O . GLU A 1 112 ? 25.115 63.929 56.754 1.00 65.42 226 GLU A O 1
ATOM 898 N N . MET A 1 113 ? 23.477 62.994 55.545 1.00 56.09 227 MET A N 1
ATOM 899 C CA . MET A 1 113 ? 24.196 63.137 54.264 1.00 54.79 227 MET A CA 1
ATOM 900 C C . MET A 1 113 ? 23.213 63.605 53.192 1.00 57.91 227 MET A C 1
ATOM 901 O O . MET A 1 113 ? 22.005 63.504 53.391 1.00 55.83 227 MET A O 1
ATOM 906 N N . PRO A 1 114 ? 23.710 64.183 52.080 1.00 55.98 228 PRO A N 1
ATOM 907 C CA . PRO A 1 114 ? 22.735 64.577 51.057 1.00 49.89 228 PRO A CA 1
ATOM 908 C C . PRO A 1 114 ? 22.013 63.346 50.496 1.00 52.56 228 PRO A C 1
ATOM 909 O O . PRO A 1 114 ? 22.557 62.246 50.534 1.00 54.25 228 PRO A O 1
ATOM 913 N N . TRP A 1 115 ? 20.801 63.544 49.985 1.00 46.37 229 TRP A N 1
ATOM 914 C CA . TRP A 1 115 ? 19.978 62.453 49.523 1.00 51.92 229 TRP A CA 1
ATOM 915 C C . TRP A 1 115 ? 20.616 61.668 48.386 1.00 52.90 229 TRP A C 1
ATOM 916 O O . TRP A 1 115 ? 20.529 60.437 48.354 1.00 54.09 229 TRP A O 1
ATOM 927 N N . GLU A 1 116 ? 21.263 62.372 47.462 1.00 57.32 230 GLU A N 1
ATOM 928 C CA . GLU A 1 116 ? 21.880 61.719 46.313 1.00 63.34 230 GLU A CA 1
ATOM 929 C C . GLU A 1 116 ? 23.020 60.793 46.742 1.00 63.77 230 GLU A C 1
ATOM 930 O O . GLU A 1 116 ? 23.214 59.734 46.152 1.00 56.17 230 GLU A O 1
ATOM 936 N N . GLU A 1 117 ? 23.765 61.208 47.770 1.00 62.74 231 GLU A N 1
ATOM 937 C CA . GLU A 1 117 ? 24.831 60.393 48.357 1.00 57.98 231 GLU A CA 1
ATOM 938 C C . GLU A 1 117 ? 24.271 59.178 49.085 1.00 60.09 231 GLU A C 1
ATOM 939 O O . GLU A 1 117 ? 24.794 58.072 48.947 1.00 57.70 231 GLU A O 1
ATOM 945 N N . PHE A 1 118 ? 23.212 59.389 49.869 1.00 56.67 232 PHE A N 1
ATOM 946 C CA . PHE A 1 118 ? 22.563 58.272 50.563 1.00 56.45 232 PHE A CA 1
ATOM 947 C C . PHE A 1 118 ? 22.013 57.208 49.609 1.00 49.75 232 PHE A C 1
ATOM 948 O O . PHE A 1 118 ? 22.330 56.026 49.790 1.00 55.96 232 PHE A O 1
ATOM 956 N N . VAL A 1 119 ? 21.179 57.599 48.631 1.00 49.71 233 VAL A N 1
ATOM 957 C CA . VAL A 1 119 ? 20.500 56.589 47.787 1.00 56.30 233 VAL A CA 1
ATOM 958 C C . VAL A 1 119 ? 21.472 55.802 46.958 1.00 55.36 233 VAL A C 1
ATOM 959 O O . VAL A 1 119 ? 21.260 54.612 46.739 1.00 60.38 233 VAL A O 1
ATOM 963 N N . GLU A 1 120 ? 22.538 56.459 46.503 1.00 53.23 234 GLU A N 1
ATOM 964 C CA . GLU A 1 120 ? 23.570 55.760 45.741 1.00 52.06 234 GLU A CA 1
ATOM 965 C C . GLU A 1 120 ? 24.414 54.800 46.583 1.00 47.71 234 GLU A C 1
ATOM 966 O O . GLU A 1 120 ? 24.753 53.715 46.115 1.00 48.90 234 GLU A O 1
ATOM 972 N N . LYS A 1 121 ? 24.748 55.180 47.816 1.00 46.64 235 LYS A N 1
ATOM 973 C CA . LYS A 1 121 ? 25.420 54.243 48.726 1.00 44.51 235 LYS A CA 1
ATOM 974 C C . LYS A 1 121 ? 24.474 53.137 49.133 1.00 45.92 235 LYS A C 1
ATOM 975 O O . LYS A 1 121 ? 24.869 51.978 49.184 1.00 47.16 235 LYS A O 1
ATOM 981 N N . PHE A 1 122 ? 23.208 53.466 49.370 1.00 53.07 236 PHE A N 1
ATOM 982 C CA . PHE A 1 122 ? 22.264 52.409 49.753 1.00 50.13 236 PHE A CA 1
ATOM 983 C C . PHE A 1 122 ? 22.045 51.395 48.633 1.00 45.71 236 PHE A C 1
ATOM 984 O O . PHE A 1 122 ? 22.077 50.184 48.854 1.00 55.04 236 PHE A O 1
ATOM 992 N N . LYS A 1 123 ? 21.910 51.882 47.413 1.00 51.05 237 LYS A N 1
ATOM 993 C CA . LYS A 1 123 ? 21.758 51.002 46.264 1.00 52.85 237 LYS A CA 1
ATOM 994 C C . LYS A 1 123 ? 22.985 50.091 46.045 1.00 54.62 237 LYS A C 1
ATOM 995 O O . LYS A 1 123 ? 22.842 48.877 45.870 1.00 50.07 237 LYS A O 1
ATOM 1001 N N . ALA A 1 124 ? 24.185 50.669 46.067 1.00 42.58 238 ALA A N 1
ATOM 1002 C CA . ALA A 1 124 ? 25.416 49.873 45.955 1.00 44.28 238 ALA A CA 1
ATOM 1003 C C . ALA A 1 124 ? 25.503 48.784 47.055 1.00 48.31 238 ALA A C 1
ATOM 1004 O O . ALA A 1 124 ? 25.710 47.596 46.767 1.00 56.94 238 ALA A O 1
ATOM 1006 N N . LYS A 1 125 ? 25.295 49.189 48.306 1.00 49.41 239 LYS A N 1
ATOM 1007 C CA . LYS A 1 125 ? 25.402 48.295 49.469 1.00 47.51 239 LYS A CA 1
ATOM 1008 C C . LYS A 1 125 ? 24.317 47.220 49.502 1.00 52.52 239 LYS A C 1
ATOM 1009 O O . LYS A 1 125 ? 24.594 46.064 49.801 1.00 55.71 239 LYS A O 1
ATOM 1015 N N . ALA A 1 126 ? 23.082 47.613 49.208 1.00 52.25 240 ALA A N 1
ATOM 1016 C CA . ALA A 1 126 ? 21.992 46.662 49.046 1.00 51.32 240 ALA A CA 1
ATOM 1017 C C . ALA A 1 126 ? 22.272 45.635 47.929 1.00 49.09 240 ALA A C 1
ATOM 1018 O O . ALA A 1 126 ? 22.011 44.461 48.097 1.00 55.56 240 ALA A O 1
ATOM 1020 N N . GLY A 1 127 ? 22.797 46.087 46.788 1.00 56.30 241 GLY A N 1
ATOM 1021 C CA . GLY A 1 127 ? 23.167 45.179 45.696 1.00 45.87 241 GLY A CA 1
ATOM 1022 C C . GLY A 1 127 ? 24.156 44.100 46.155 1.00 56.91 241 GLY A C 1
ATOM 1023 O O . GLY A 1 127 ? 24.078 42.945 45.714 1.00 60.93 241 GLY A O 1
ATOM 1024 N N . GLU A 1 128 ? 25.095 44.486 47.027 1.00 50.80 242 GLU A N 1
ATOM 1025 C CA . GLU A 1 128 ? 26.148 43.597 47.555 1.00 49.45 242 GLU A CA 1
ATOM 1026 C C . GLU A 1 128 ? 25.631 42.588 48.573 1.00 53.56 242 GLU A C 1
ATOM 1027 O O . GLU A 1 128 ? 25.960 41.410 48.501 1.00 56.38 242 GLU A O 1
ATOM 1033 N N . VAL A 1 129 ? 24.811 43.067 49.507 1.00 50.63 243 VAL A N 1
ATOM 1034 C CA . VAL A 1 129 ? 24.092 42.225 50.444 1.00 48.08 243 VAL A CA 1
ATOM 1035 C C . VAL A 1 129 ? 23.205 41.224 49.719 1.00 50.98 243 VAL A C 1
ATOM 1036 O O . VAL A 1 129 ? 23.206 40.046 50.054 1.00 60.94 243 VAL A O 1
ATOM 1040 N N . ALA A 1 130 ? 22.453 41.673 48.719 1.00 53.36 244 ALA A N 1
ATOM 1041 C CA . ALA A 1 130 ? 21.575 40.761 48.000 1.00 55.59 244 ALA A CA 1
ATOM 1042 C C . ALA A 1 130 ? 22.374 39.689 47.236 1.00 53.86 244 ALA A C 1
ATOM 1043 O O . ALA A 1 130 ? 22.017 38.521 47.216 1.00 58.89 244 ALA A O 1
ATOM 1045 N N . PHE A 1 131 ? 23.462 40.094 46.613 1.00 53.24 245 PHE A N 1
ATOM 1046 C CA . PHE A 1 131 ? 24.289 39.165 45.910 1.00 49.81 245 PHE A CA 1
ATOM 1047 C C . PHE A 1 131 ? 24.919 38.125 46.883 1.00 54.99 245 PHE A C 1
ATOM 1048 O O . PHE A 1 131 ? 24.836 36.913 46.646 1.00 54.87 245 PHE A O 1
ATOM 1056 N N . ALA A 1 132 ? 25.523 38.588 47.980 1.00 55.27 246 ALA A N 1
ATOM 1057 C CA . ALA A 1 132 ? 26.104 37.671 48.989 1.00 54.85 246 ALA A CA 1
ATOM 1058 C C . ALA A 1 132 ? 25.079 36.749 49.644 1.00 50.26 246 ALA A C 1
ATOM 1059 O O . ALA A 1 132 ? 25.360 35.580 49.891 1.00 60.94 246 ALA A O 1
ATOM 1061 N N . LEU A 1 133 ? 23.897 37.257 49.942 1.00 53.41 247 LEU A N 1
ATOM 1062 C CA . LEU A 1 133 ? 22.867 36.402 50.539 1.00 53.09 247 LEU A CA 1
ATOM 1063 C C . LEU A 1 133 ? 22.440 35.322 49.554 1.00 57.81 247 LEU A C 1
ATOM 1064 O O . LEU A 1 133 ? 22.306 34.156 49.920 1.00 61.62 247 LEU A O 1
ATOM 1069 N N . SER A 1 134 ? 22.250 35.727 48.302 1.00 53.62 248 SER A N 1
ATOM 1070 C CA . SER A 1 134 ? 21.855 34.830 47.227 1.00 54.62 248 SER A CA 1
ATOM 1071 C C . SER A 1 134 ? 22.892 33.788 46.903 1.00 50.12 248 SER A C 1
ATOM 1072 O O . SER A 1 134 ? 22.571 32.637 46.618 1.00 57.20 248 SER A O 1
ATOM 1075 N N . ASP A 1 135 ? 24.143 34.210 46.898 1.00 53.88 249 ASP A N 1
ATOM 1076 C CA . ASP A 1 135 ? 25.230 33.295 46.634 1.00 54.24 249 ASP A CA 1
ATOM 1077 C C . ASP A 1 135 ? 25.401 32.273 47.786 1.00 55.48 249 ASP A C 1
ATOM 1078 O O . ASP A 1 135 ? 25.798 31.135 47.549 1.00 62.55 249 ASP A O 1
ATOM 1083 N N . MET A 1 136 ? 25.108 32.688 49.021 1.00 50.43 250 MET A N 1
ATOM 1084 C CA . MET A 1 136 ? 25.133 31.791 50.156 1.00 52.23 250 MET A CA 1
ATOM 1085 C C . MET A 1 136 ? 23.977 30.786 50.083 1.00 55.09 250 MET A C 1
ATOM 1086 O O . MET A 1 136 ? 24.177 29.586 50.315 1.00 58.12 250 MET A O 1
ATOM 1091 N N . VAL A 1 137 ? 22.783 31.254 49.739 1.00 50.13 251 VAL A N 1
ATOM 1092 C CA . VAL A 1 137 ? 21.650 30.350 49.579 1.00 44.63 251 VAL A CA 1
ATOM 1093 C C . VAL A 1 137 ? 21.984 29.279 48.539 1.00 53.85 251 VAL A C 1
ATOM 1094 O O . VAL A 1 137 ? 21.667 28.092 48.732 1.00 50.59 251 VAL A O 1
ATOM 1098 N N . PHE A 1 138 ? 22.632 29.702 47.447 1.00 52.44 252 PHE A N 1
ATOM 1099 C CA . PHE A 1 138 ? 22.965 28.792 46.354 1.00 58.51 252 PHE A CA 1
ATOM 1100 C C . PHE A 1 138 ? 24.037 27.767 46.759 1.00 55.41 252 PHE A C 1
ATOM 1101 O O . PHE A 1 138 ? 23.875 26.574 46.513 1.00 60.74 252 PHE A O 1
ATOM 1109 N N . ARG A 1 139 ? 25.106 28.233 47.400 1.00 57.02 253 ARG A N 1
ATOM 1110 C CA . ARG A 1 139 ? 26.136 27.352 47.964 1.00 59.94 253 ARG A CA 1
ATOM 1111 C C . ARG A 1 139 ? 25.530 26.349 48.952 1.00 59.16 253 ARG A C 1
ATOM 1112 O O . ARG A 1 139 ? 25.867 25.174 48.971 1.00 56.46 253 ARG A O 1
ATOM 1120 N N . GLU A 1 140 ? 24.665 26.841 49.816 1.00 56.58 254 GLU A N 1
ATOM 1121 C CA . GLU A 1 140 ? 24.054 26.000 50.807 1.00 51.95 254 GLU A CA 1
ATOM 1122 C C . GLU A 1 140 ? 23.130 24.984 50.184 1.00 56.50 254 GLU A C 1
ATOM 1123 O O . GLU A 1 140 ? 23.260 23.793 50.463 1.00 58.74 254 GLU A O 1
ATOM 1129 N N . ASN A 1 141 ? 22.204 25.444 49.341 1.00 53.13 255 ASN A N 1
ATOM 1130 C CA . ASN A 1 141 ? 21.216 24.544 48.723 1.00 52.02 255 ASN A CA 1
ATOM 1131 C C . ASN A 1 141 ? 21.822 23.482 47.827 1.00 54.57 255 ASN A C 1
ATOM 1132 O O . ASN A 1 141 ? 21.265 22.389 47.664 1.00 54.32 255 ASN A O 1
ATOM 1137 N N . ASN A 1 142 ? 22.932 23.824 47.187 1.00 52.15 256 ASN A N 1
ATOM 1138 C CA . ASN A 1 142 ? 23.406 23.008 46.093 1.00 51.57 256 ASN A CA 1
ATOM 1139 C C . ASN A 1 142 ? 24.644 22.233 46.441 1.00 54.52 256 ASN A C 1
ATOM 1140 O O . ASN A 1 142 ? 24.970 21.265 45.773 1.00 58.08 256 ASN A O 1
ATOM 1145 N N . ILE A 1 143 ? 25.350 22.670 47.474 1.00 47.38 257 ILE A N 1
ATOM 1146 C CA . ILE A 1 143 ? 26.585 22.026 47.830 1.00 57.72 257 ILE A CA 1
ATOM 1147 C C . ILE A 1 143 ? 26.535 21.456 49.243 1.00 56.20 257 ILE A C 1
ATOM 1148 O O . ILE A 1 143 ? 26.846 20.288 49.454 1.00 61.57 257 ILE A O 1
ATOM 1153 N N . PHE A 1 144 ? 26.127 22.278 50.199 1.00 56.14 258 PHE A N 1
ATOM 1154 C CA . PHE A 1 144 ? 26.227 21.944 51.621 1.00 50.69 258 PHE A CA 1
ATOM 1155 C C . PHE A 1 144 ? 25.117 20.961 52.005 1.00 51.30 258 PHE A C 1
ATOM 1156 O O . PHE A 1 144 ? 25.375 19.903 52.584 1.00 52.08 258 PHE A O 1
ATOM 1164 N N . TYR A 1 145 ? 23.887 21.294 51.649 1.00 48.30 259 TYR A N 1
ATOM 1165 C CA . TYR A 1 145 ? 22.745 20.472 52.027 1.00 48.94 259 TYR A CA 1
ATOM 1166 C C . TYR A 1 145 ? 22.705 19.074 51.410 1.00 50.08 259 TYR A C 1
ATOM 1167 O O . TYR A 1 145 ? 22.320 18.120 52.092 1.00 53.29 259 TYR A O 1
ATOM 1176 N N . PRO A 1 146 ? 23.015 18.946 50.101 1.00 57.67 260 PRO A N 1
ATOM 1177 C CA . PRO A 1 146 ? 23.189 17.580 49.560 1.00 53.34 260 PRO A CA 1
ATOM 1178 C C . PRO A 1 146 ? 24.303 16.770 50.272 1.00 54.60 260 PRO A C 1
ATOM 1179 O O . PRO A 1 146 ? 24.179 15.571 50.407 1.00 63.07 260 PRO A O 1
ATOM 1183 N N . THR A 1 147 ? 25.359 17.431 50.740 1.00 59.50 261 THR A N 1
ATOM 1184 C CA . THR A 1 147 ? 26.356 16.793 51.599 1.00 59.20 261 THR A CA 1
ATOM 1185 C C . THR A 1 147 ? 25.748 16.276 52.915 1.00 58.73 261 THR A C 1
ATOM 1186 O O . THR A 1 147 ? 25.952 15.114 53.280 1.00 59.07 261 THR A O 1
ATOM 1190 N N . LEU A 1 148 ? 25.013 17.135 53.626 1.00 61.74 262 LEU A N 1
ATOM 1191 C CA . LEU A 1 148 ? 24.385 16.762 54.913 1.00 45.75 262 LEU A CA 1
ATOM 1192 C C . LEU A 1 148 ? 23.428 15.618 54.700 1.00 49.54 262 LEU A C 1
ATOM 1193 O O . LEU A 1 148 ? 23.365 14.682 55.486 1.00 53.16 262 LEU A O 1
ATOM 1198 N N . LYS A 1 149 ? 22.679 15.708 53.616 1.00 52.30 263 LYS A N 1
ATOM 1199 C CA . LYS A 1 149 ? 21.675 14.727 53.286 1.00 53.71 263 LYS A CA 1
ATOM 1200 C C . LYS A 1 149 ? 22.278 13.318 53.099 1.00 59.09 263 LYS A C 1
ATOM 1201 O O . LYS A 1 149 ? 21.719 12.318 53.552 1.00 61.34 263 LYS A O 1
ATOM 1207 N N . ALA A 1 150 ? 23.431 13.255 52.456 1.00 54.58 264 ALA A N 1
ATOM 1208 C CA . ALA A 1 150 ? 24.092 11.998 52.211 1.00 54.90 264 ALA A CA 1
ATOM 1209 C C . ALA A 1 150 ? 24.790 11.443 53.457 1.00 60.03 264 ALA A C 1
ATOM 1210 O O . ALA A 1 150 ? 24.931 10.227 53.591 1.00 53.05 264 ALA A O 1
ATOM 1212 N N . LEU A 1 151 ? 25.237 12.323 54.351 1.00 52.89 265 LEU A N 1
ATOM 1213 C CA . LEU A 1 151 ? 26.091 11.903 55.454 1.00 48.65 265 LEU A CA 1
ATOM 1214 C C . LEU A 1 151 ? 25.410 11.720 56.812 1.00 52.47 265 LEU A C 1
ATOM 1215 O O . LEU A 1 151 ? 25.768 10.822 57.553 1.00 62.17 265 LEU A O 1
ATOM 1220 N N . LEU A 1 152 ? 24.480 12.600 57.169 1.00 57.94 266 LEU A N 1
ATOM 1221 C CA . LEU A 1 152 ? 23.851 12.541 58.488 1.00 54.83 266 LEU A CA 1
ATOM 1222 C C . LEU A 1 152 ? 22.771 11.464 58.588 1.00 54.85 266 LEU A C 1
ATOM 1223 O O . LEU A 1 152 ? 21.995 11.263 57.661 1.00 59.59 266 LEU A O 1
ATOM 1228 N N . SER A 1 153 ? 22.741 10.767 59.719 1.00 51.96 267 SER A N 1
ATOM 1229 C CA . SER A 1 153 ? 21.711 9.765 59.983 1.00 54.84 267 SER A CA 1
ATOM 1230 C C . SER A 1 153 ? 20.470 10.384 60.623 1.00 50.94 267 SER A C 1
ATOM 1231 O O . SER A 1 153 ? 20.524 11.496 61.131 1.00 58.25 267 SER A O 1
ATOM 1234 N N . GLU A 1 154 ? 19.355 9.656 60.575 1.00 57.35 268 GLU A N 1
ATOM 1235 C CA . GLU A 1 154 ? 18.097 10.076 61.181 1.00 56.21 268 GLU A CA 1
ATOM 1236 C C . GLU A 1 154 ? 18.302 10.490 62.629 1.00 53.26 268 GLU A C 1
ATOM 1237 O O . GLU A 1 154 ? 17.751 11.496 63.090 1.00 55.69 268 GLU A O 1
ATOM 1243 N N . GLY A 1 155 ? 19.088 9.691 63.345 1.00 48.03 269 GLY A N 1
ATOM 1244 C CA . GLY A 1 155 ? 19.384 9.928 64.751 1.00 52.21 269 GLY A CA 1
ATOM 1245 C C . GLY A 1 155 ? 20.124 11.219 65.064 1.00 46.34 269 GLY A C 1
ATOM 1246 O O . GLY A 1 155 ? 19.944 11.781 66.144 1.00 41.92 269 GLY A O 1
ATOM 1247 N N . GLU A 1 156 ? 20.990 11.648 64.139 1.00 43.72 270 GLU A N 1
ATOM 1248 C CA . GLU A 1 156 ? 21.630 12.943 64.184 1.00 49.13 270 GLU A CA 1
ATOM 1249 C C . GLU A 1 156 ? 20.618 14.048 63.866 1.00 52.68 270 GLU A C 1
ATOM 1250 O O . GLU A 1 156 ? 20.575 15.063 64.554 1.00 53.18 270 GLU A O 1
ATOM 1256 N N . TRP A 1 157 ? 19.801 13.861 62.831 1.00 48.25 271 TRP A N 1
ATOM 1257 C CA . TRP A 1 157 ? 18.746 14.845 62.533 1.00 50.83 271 TRP A CA 1
ATOM 1258 C C . TRP A 1 157 ? 17.747 15.011 63.705 1.00 52.44 271 TRP A C 1
ATOM 1259 O O . TRP A 1 157 ? 17.296 16.131 63.981 1.00 53.81 271 TRP A O 1
ATOM 1270 N N . LYS A 1 158 ? 17.433 13.906 64.386 1.00 46.66 272 LYS A N 1
ATOM 1271 C CA . LYS A 1 158 ? 16.571 13.909 65.575 1.00 44.00 272 LYS A CA 1
ATOM 1272 C C . LYS A 1 158 ? 17.214 14.656 66.738 1.00 42.24 272 LYS A C 1
ATOM 1273 O O . LYS A 1 158 ? 16.538 15.362 67.472 1.00 49.47 272 LYS A O 1
ATOM 1279 N N . ALA A 1 159 ? 18.514 14.476 66.934 1.00 49.29 273 ALA A N 1
ATOM 1280 C CA . ALA A 1 159 ? 19.211 15.195 67.993 1.00 49.52 273 ALA A CA 1
ATOM 1281 C C . ALA A 1 159 ? 19.170 16.689 67.679 1.00 44.73 273 ALA A C 1
ATOM 1282 O O . ALA A 1 159 ? 18.866 17.506 68.544 1.00 54.17 273 ALA A O 1
ATOM 1284 N N . ILE A 1 160 ? 19.465 17.019 66.432 1.00 44.14 274 ILE A N 1
ATOM 1285 C CA . ILE A 1 160 ? 19.402 18.380 65.922 1.00 45.46 274 ILE A CA 1
ATOM 1286 C C . ILE A 1 160 ? 18.012 19.027 66.069 1.00 51.46 274 ILE A C 1
ATOM 1287 O O . ILE A 1 160 ? 17.886 20.113 66.642 1.00 52.19 274 ILE A O 1
ATOM 1292 N N . LYS A 1 161 ? 16.975 18.345 65.584 1.00 52.76 275 LYS A N 1
ATOM 1293 C CA . LYS A 1 161 ? 15.591 18.817 65.702 1.00 52.54 275 LYS A CA 1
ATOM 1294 C C . LYS A 1 161 ? 15.258 19.213 67.147 1.00 57.56 275 LYS A C 1
ATOM 1295 O O . LYS A 1 161 ? 14.569 20.204 67.401 1.00 58.15 275 LYS A O 1
ATOM 1301 N N . MET A 1 162 ? 15.754 18.428 68.094 1.00 57.18 276 MET A N 1
ATOM 1302 C CA . MET A 1 162 ? 15.495 18.664 69.512 1.00 55.07 276 MET A CA 1
ATOM 1303 C C . MET A 1 162 ? 16.056 19.996 70.044 1.00 49.79 276 MET A C 1
ATOM 1304 O O . MET A 1 162 ? 15.476 20.584 70.926 1.00 53.79 276 MET A O 1
ATOM 1309 N N . GLN A 1 163 ? 17.138 20.512 69.473 1.00 54.57 277 GLN A N 1
ATOM 1310 C CA . GLN A 1 163 ? 17.749 21.731 70.005 1.00 47.13 277 GLN A CA 1
ATOM 1311 C C . GLN A 1 163 ? 17.381 23.003 69.236 1.00 51.79 277 GLN A C 1
ATOM 1312 O O . GLN A 1 163 ? 17.777 24.103 69.634 1.00 49.72 277 GLN A O 1
ATOM 1318 N N . GLU A 1 164 ? 16.623 22.862 68.147 1.00 52.36 278 GLU A N 1
ATOM 1319 C CA . GLU A 1 164 ? 16.365 23.980 67.232 1.00 54.35 278 GLU A CA 1
ATOM 1320 C C . GLU A 1 164 ? 15.588 25.153 67.845 1.00 55.74 278 GLU A C 1
ATOM 1321 O O . GLU A 1 164 ? 15.852 26.319 67.532 1.00 57.40 278 GLU A O 1
ATOM 1327 N N . ASP A 1 165 ? 14.631 24.847 68.704 1.00 56.59 279 ASP A N 1
ATOM 1328 C CA . ASP A 1 165 ? 13.779 25.875 69.284 1.00 65.09 279 ASP A CA 1
ATOM 1329 C C . ASP A 1 165 ? 14.524 26.794 70.254 1.00 63.19 279 ASP A C 1
ATOM 1330 O O . ASP A 1 165 ? 14.115 27.927 70.476 1.00 54.18 279 ASP A O 1
ATOM 1335 N N . GLU A 1 166 ? 15.608 26.288 70.838 1.00 68.91 280 GLU A N 1
ATOM 1336 C CA . GLU A 1 166 ? 16.499 27.094 71.676 1.00 78.23 280 GLU A CA 1
ATOM 1337 C C . GLU A 1 166 ? 17.110 28.282 70.915 1.00 74.14 280 GLU A C 1
ATOM 1338 O O . GLU A 1 166 ? 17.589 29.241 71.522 1.00 75.49 280 GLU A O 1
ATOM 1344 N N . ILE A 1 167 ? 17.098 28.210 69.588 1.00 64.61 281 ILE A N 1
ATOM 1345 C CA . ILE A 1 167 ? 17.766 29.198 68.761 1.00 53.61 281 ILE A CA 1
ATOM 1346 C C . ILE A 1 167 ? 16.766 29.967 67.900 1.00 52.96 281 ILE A C 1
ATOM 1347 O O . ILE A 1 167 ? 16.813 31.187 67.823 1.00 56.28 281 ILE A O 1
ATOM 1352 N N . GLY A 1 168 ? 15.859 29.247 67.252 1.00 57.41 282 GLY A N 1
ATOM 1353 C CA . GLY A 1 168 ? 14.840 29.880 66.431 1.00 49.82 282 GLY A CA 1
ATOM 1354 C C . GLY A 1 168 ? 15.068 29.787 64.923 1.00 51.95 282 GLY A C 1
ATOM 1355 O O . GLY A 1 168 ? 16.048 29.213 64.445 1.00 46.03 282 GLY A O 1
ATOM 1356 N N . TYR A 1 169 ? 14.147 30.394 64.187 1.00 50.88 283 TYR A N 1
ATOM 1357 C CA . TYR A 1 169 ? 13.978 30.170 62.777 1.00 52.39 283 TYR A CA 1
ATOM 1358 C C . TYR A 1 169 ? 13.797 31.482 62.068 1.00 59.25 283 TYR A C 1
ATOM 1359 O O . TYR A 1 169 ? 13.224 32.423 62.623 1.00 56.66 283 TYR A O 1
ATOM 1368 N N . TYR A 1 170 ? 14.263 31.524 60.826 1.00 54.78 284 TYR A N 1
ATOM 1369 C CA . TYR A 1 170 ? 13.990 32.644 59.958 1.00 56.82 284 TYR A CA 1
ATOM 1370 C C . TYR A 1 170 ? 12.701 32.400 59.182 1.00 57.96 284 TYR A C 1
ATOM 1371 O O . TYR A 1 170 ? 12.715 31.749 58.131 1.00 60.89 284 TYR A O 1
ATOM 1380 N N . LYS A 1 171 ? 11.599 32.905 59.737 1.00 56.84 285 LYS A N 1
ATOM 1381 C CA . LYS A 1 171 ? 10.298 33.017 59.054 1.00 60.23 285 LYS A CA 1
ATOM 1382 C C . LYS A 1 171 ? 9.665 31.683 58.652 1.00 63.82 285 LYS A C 1
ATOM 1383 O O . LYS A 1 171 ? 8.963 31.561 57.639 1.00 64.74 285 LYS A O 1
ATOM 1389 N N . VAL A 1 172 ? 9.914 30.679 59.470 1.00 62.55 286 VAL A N 1
ATOM 1390 C CA . VAL A 1 172 ? 9.387 29.363 59.229 1.00 60.07 286 VAL A CA 1
ATOM 1391 C C . VAL A 1 172 ? 8.899 28.938 60.588 1.00 57.39 286 VAL A C 1
ATOM 1392 O O . VAL A 1 172 ? 9.527 29.271 61.598 1.00 61.45 286 VAL A O 1
ATOM 1396 N N . LYS A 1 173 ? 7.750 28.273 60.622 1.00 59.68 287 LYS A N 1
ATOM 1397 C CA . LYS A 1 173 ? 7.232 27.703 61.855 1.00 66.53 287 LYS A CA 1
ATOM 1398 C C . LYS A 1 173 ? 7.090 26.199 61.634 1.00 63.20 287 LYS A C 1
ATOM 1399 O O . LYS A 1 173 ? 5.991 25.722 61.382 1.00 68.42 287 LYS A O 1
ATOM 1405 N N . PRO A 1 174 ? 8.200 25.455 61.720 1.00 57.48 288 PRO A N 1
ATOM 1406 C CA . PRO A 1 174 ? 8.186 24.026 61.396 1.00 58.35 288 PRO A CA 1
ATOM 1407 C C . PRO A 1 174 ? 7.361 23.214 62.372 1.00 60.26 288 PRO A C 1
ATOM 1408 O O . PRO A 1 174 ? 7.424 23.468 63.571 1.00 64.27 288 PRO A O 1
ATOM 1412 N N . PRO A 1 175 ? 6.592 22.236 61.864 1.00 56.91 289 PRO A N 1
ATOM 1413 C CA . PRO A 1 175 ? 5.912 21.302 62.749 1.00 57.40 289 PRO A CA 1
ATOM 1414 C C . PRO A 1 175 ? 6.895 20.289 63.344 1.00 58.99 289 PRO A C 1
ATOM 1415 O O . PRO A 1 175 ? 8.125 20.382 63.145 1.00 55.49 289 PRO A O 1
ATOM 1419 N N . GLU A 1 176 ? 6.330 19.340 64.074 1.00 55.70 290 GLU A N 1
ATOM 1420 C CA . GLU A 1 176 ? 7.076 18.320 64.772 1.00 65.05 290 GLU A CA 1
ATOM 1421 C C . GLU A 1 176 ? 7.685 17.356 63.790 1.00 57.34 290 GLU A C 1
ATOM 1422 O O . GLU A 1 176 ? 7.166 17.139 62.696 1.00 58.33 290 GLU A O 1
ATOM 1428 N N . TRP A 1 177 ? 8.784 16.757 64.191 1.00 51.83 291 TRP A N 1
ATOM 1429 C CA . TRP A 1 177 ? 9.305 15.673 63.417 1.00 54.53 291 TRP A CA 1
ATOM 1430 C C . TRP A 1 177 ? 10.027 14.733 64.356 1.00 56.65 291 TRP A C 1
ATOM 1431 O O . TRP A 1 177 ? 10.865 15.161 65.177 1.00 61.16 291 TRP A O 1
ATOM 1442 N N . ASP A 1 178 ? 9.651 13.441 64.251 1.00 64.87 292 ASP A N 1
ATOM 1443 C CA . ASP A 1 178 ? 10.360 12.370 64.919 1.00 58.25 292 ASP A CA 1
ATOM 1444 C C . ASP A 1 178 ? 10.356 11.292 63.840 1.00 52.67 292 ASP A C 1
ATOM 1445 O O . ASP A 1 178 ? 9.268 11.020 63.209 1.00 66.41 292 ASP A O 1
ATOM 1450 N N . PRO A 1 179 ? 11.576 10.725 63.557 1.00 47.86 293 PRO A N 1
ATOM 1451 C CA . PRO A 1 179 ? 11.655 9.640 62.551 1.00 49.94 293 PRO A CA 1
ATOM 1452 C C . PRO A 1 179 ? 11.200 8.276 63.091 1.00 62.28 293 PRO A C 1
ATOM 1453 O O . PRO A 1 179 ? 11.152 7.293 62.345 1.00 57.66 293 PRO A O 1
ATOM 1457 N N . GLY A 1 180 ? 10.898 8.214 64.383 1.00 54.43 294 GLY A N 1
ATOM 1458 C CA . GLY A 1 180 ? 10.570 6.955 65.004 1.00 67.75 294 GLY A CA 1
ATOM 1459 C C . GLY A 1 180 ? 10.970 6.928 66.461 1.00 69.26 294 GLY A C 1
ATOM 1460 O O . GLY A 1 180 ? 12.068 7.386 66.839 1.00 65.44 294 GLY A O 1
ATOM 1461 N N . GLU A 1 181 ? 10.067 6.384 67.270 1.00 61.98 295 GLU A N 1
ATOM 1462 C CA . GLU A 1 181 ? 10.246 6.292 68.712 1.00 68.00 295 GLU A CA 1
ATOM 1463 C C . GLU A 1 181 ? 11.383 5.324 69.107 1.00 64.88 295 GLU A C 1
ATOM 1464 O O . GLU A 1 181 ? 11.850 5.328 70.267 1.00 60.63 295 GLU A O 1
ATOM 1470 N N . ASP A 1 182 ? 11.826 4.508 68.146 1.00 59.74 296 ASP A N 1
ATOM 1471 C CA . ASP A 1 182 ? 12.960 3.601 68.354 1.00 63.66 296 ASP A CA 1
ATOM 1472 C C . ASP A 1 182 ? 14.248 4.081 67.676 1.00 59.15 296 ASP A C 1
ATOM 1473 O O . ASP A 1 182 ? 15.265 3.384 67.680 1.00 52.82 296 ASP A O 1
ATOM 1478 N N . VAL A 1 183 ? 14.191 5.264 67.074 1.00 55.99 297 VAL A N 1
ATOM 1479 C CA . VAL A 1 183 ? 15.392 5.909 66.566 1.00 54.20 297 VAL A CA 1
ATOM 1480 C C . VAL A 1 183 ? 16.053 6.663 67.718 1.00 49.57 297 VAL A C 1
ATOM 1481 O O . VAL A 1 183 ? 15.469 7.600 68.276 1.00 53.93 297 VAL A O 1
ATOM 1485 N N . LYS A 1 184 ? 17.262 6.227 68.087 1.00 51.23 298 LYS A N 1
ATOM 1486 C CA . LYS A 1 184 ? 18.007 6.889 69.136 1.00 50.91 298 LYS A CA 1
ATOM 1487 C C . LYS A 1 184 ? 18.648 8.181 68.603 1.00 57.54 298 LYS A C 1
ATOM 1488 O O . LYS A 1 184 ? 19.307 8.194 67.540 1.00 52.50 298 LYS A O 1
ATOM 1494 N N . PRO A 1 185 ? 18.437 9.286 69.335 1.00 52.05 299 PRO A N 1
ATOM 1495 C CA . PRO A 1 185 ? 19.024 10.568 68.995 1.00 46.14 299 PRO A CA 1
ATOM 1496 C C . PRO A 1 185 ? 20.550 10.506 69.195 1.00 52.87 299 PRO A C 1
ATOM 1497 O O . PRO A 1 185 ? 21.009 9.976 70.210 1.00 55.45 299 PRO A O 1
ATOM 1501 N N . LEU A 1 186 ? 21.329 11.040 68.254 1.00 46.97 300 LEU A N 1
ATOM 1502 C CA . LEU A 1 186 ? 22.791 10.936 68.339 1.00 49.79 300 LEU A CA 1
ATOM 1503 C C . LEU A 1 186 ? 23.479 12.307 68.426 1.00 52.85 300 LEU A C 1
ATOM 1504 O O . LEU A 1 186 ? 23.262 13.201 67.600 1.00 47.14 300 LEU A O 1
ATOM 1509 N N . HIS A 1 187 ? 24.321 12.461 69.440 1.00 52.44 301 HIS A N 1
ATOM 1510 C CA . HIS A 1 187 ? 25.108 13.669 69.560 1.00 48.01 301 HIS A CA 1
ATOM 1511 C C . HIS A 1 187 ? 26.394 13.544 68.761 1.00 49.93 301 HIS A C 1
ATOM 1512 O O . HIS A 1 187 ? 26.719 12.453 68.264 1.00 44.59 301 HIS A O 1
ATOM 1519 N N . PRO A 1 188 ? 27.094 14.668 68.558 1.00 43.39 302 PRO A N 1
ATOM 1520 C CA . PRO A 1 188 ? 28.224 14.511 67.640 1.00 46.21 302 PRO A CA 1
ATOM 1521 C C . PRO A 1 188 ? 29.287 13.509 68.129 1.00 44.95 302 PRO A C 1
ATOM 1522 O O . PRO A 1 188 ? 29.971 12.885 67.317 1.00 54.42 302 PRO A O 1
ATOM 1526 N N . TRP A 1 189 ? 29.400 13.322 69.433 1.00 46.67 303 TRP A N 1
ATOM 1527 C CA . TRP A 1 189 ? 30.391 12.395 69.963 1.00 53.00 303 TRP A CA 1
ATOM 1528 C C . TRP A 1 189 ? 29.917 10.924 69.905 1.00 57.62 303 TRP A C 1
ATOM 1529 O O . TRP A 1 189 ? 30.658 9.998 70.251 1.00 57.11 303 TRP A O 1
ATOM 1540 N N . GLU A 1 190 ? 28.687 10.711 69.447 1.00 51.24 304 GLU A N 1
ATOM 1541 C CA . GLU A 1 190 ? 28.093 9.387 69.477 1.00 47.00 304 GLU A CA 1
ATOM 1542 C C . GLU A 1 190 ? 28.027 8.708 68.107 1.00 51.08 304 GLU A C 1
ATOM 1543 O O . GLU A 1 190 ? 27.649 7.545 68.011 1.00 51.44 304 GLU A O 1
ATOM 1549 N N . ILE A 1 191 ? 28.375 9.431 67.047 1.00 52.17 305 ILE A N 1
ATOM 1550 C CA . ILE A 1 191 ? 28.282 8.885 65.698 1.00 51.54 305 ILE A CA 1
ATOM 1551 C C . ILE A 1 191 ? 29.529 8.061 65.298 1.00 58.62 305 ILE A C 1
ATOM 1552 O O . ILE A 1 191 ? 30.584 8.114 65.954 1.00 53.75 305 ILE A O 1
ATOM 1557 N N . ASN A 1 192 ? 29.415 7.302 64.214 1.00 61.54 306 ASN A N 1
ATOM 1558 C CA . ASN A 1 192 ? 30.626 6.886 63.512 1.00 71.02 306 ASN A CA 1
ATOM 1559 C C . ASN A 1 192 ? 30.980 7.931 62.460 1.00 61.86 306 ASN A C 1
ATOM 1560 O O . ASN A 1 192 ? 30.287 8.066 61.450 1.00 59.03 306 ASN A O 1
ATOM 1565 N N . PRO A 1 193 ? 32.064 8.684 62.700 1.00 58.70 307 PRO A N 1
ATOM 1566 C CA . PRO A 1 193 ? 32.443 9.795 61.833 1.00 50.76 307 PRO A CA 1
ATOM 1567 C C . PRO A 1 193 ? 33.096 9.352 60.518 1.00 59.98 307 PRO A C 1
ATOM 1568 O O . PRO A 1 193 ? 33.154 10.130 59.559 1.00 56.01 307 PRO A O 1
ATOM 1572 N N . GLU A 1 194 ? 33.572 8.111 60.491 1.00 60.14 308 GLU A N 1
ATOM 1573 C CA . GLU A 1 194 ? 34.251 7.521 59.346 1.00 66.45 308 GLU A CA 1
ATOM 1574 C C . GLU A 1 194 ? 33.470 7.624 58.034 1.00 57.53 308 GLU A C 1
ATOM 1575 O O . GLU A 1 194 ? 32.269 7.423 57.990 1.00 67.59 308 GLU A O 1
ATOM 1581 N N . LEU A 1 195 ? 34.169 7.959 56.968 1.00 57.16 309 LEU A N 1
ATOM 1582 C CA . LEU A 1 195 ? 33.606 7.954 55.621 1.00 60.55 309 LEU A CA 1
ATOM 1583 C C . LEU A 1 195 ? 34.419 6.968 54.828 1.00 56.52 309 LEU A C 1
ATOM 1584 O O . LEU A 1 195 ? 35.627 6.888 55.016 1.00 58.83 309 LEU A O 1
ATOM 1589 N N . ASN A 1 196 ? 33.766 6.188 53.975 1.00 57.47 310 ASN A N 1
ATOM 1590 C CA . ASN A 1 196 ? 34.511 5.326 53.079 1.00 54.02 310 ASN A CA 1
ATOM 1591 C C . ASN A 1 196 ? 34.841 6.046 51.768 1.00 45.24 310 ASN A C 1
ATOM 1592 O O . ASN A 1 196 ? 34.349 7.141 51.508 1.00 53.85 310 ASN A O 1
ATOM 1597 N N . VAL A 1 197 ? 35.672 5.409 50.955 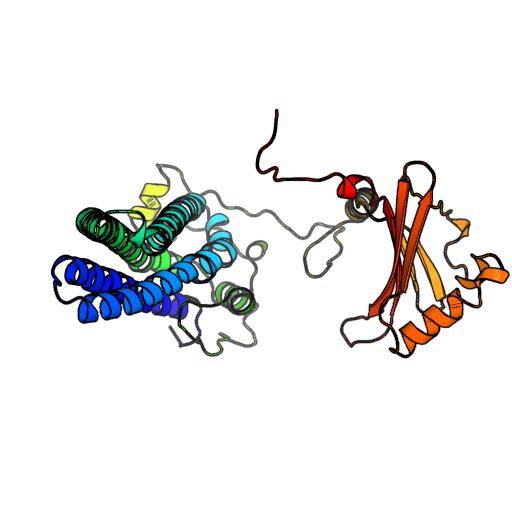1.00 51.02 311 VAL A N 1
ATOM 1598 C CA . VAL A 1 197 ? 36.152 5.978 49.705 1.00 45.30 311 VAL A CA 1
ATOM 1599 C C . VAL A 1 197 ? 35.031 6.354 48.752 1.00 44.54 311 VAL A C 1
ATOM 1600 O O . VAL A 1 197 ? 35.116 7.373 48.047 1.00 52.87 311 VAL A O 1
ATOM 1604 N N . GLU A 1 198 ? 33.980 5.549 48.700 1.00 42.42 312 GLU A N 1
ATOM 1605 C CA . GLU A 1 198 ? 32.908 5.903 47.784 1.00 48.52 312 GLU A CA 1
ATOM 1606 C C . GLU A 1 198 ? 32.154 7.158 48.212 1.00 42.70 312 GLU A C 1
ATOM 1607 O O . GLU A 1 198 ? 31.703 7.933 47.368 1.00 48.56 312 GLU A O 1
ATOM 1613 N N . GLN A 1 199 ? 31.972 7.303 49.520 1.00 44.28 313 GLN A N 1
ATOM 1614 C CA . GLN A 1 199 ? 31.387 8.497 50.099 1.00 48.33 313 GLN A CA 1
ATOM 1615 C C . GLN A 1 199 ? 32.265 9.715 49.800 1.00 50.19 313 GLN A C 1
ATOM 1616 O O . GLN A 1 199 ? 31.761 10.745 49.355 1.00 57.12 313 GLN A O 1
ATOM 1622 N N . LEU A 1 200 ? 33.577 9.570 49.995 1.00 50.51 314 LEU A N 1
ATOM 1623 C CA . LEU A 1 200 ? 34.534 10.606 49.606 1.00 50.03 314 LEU A CA 1
ATOM 1624 C C . LEU A 1 200 ? 34.362 10.995 48.145 1.00 49.64 314 LEU A C 1
ATOM 1625 O O . LEU A 1 200 ? 34.286 12.177 47.836 1.00 49.36 314 LEU A O 1
ATOM 1630 N N . LEU A 1 201 ? 34.303 10.010 47.246 1.00 43.97 315 LEU A N 1
ATOM 1631 C CA . LEU A 1 201 ? 34.173 10.299 45.813 1.00 45.99 315 LEU A CA 1
ATOM 1632 C C . LEU A 1 201 ? 32.792 10.885 45.405 1.00 44.66 315 LEU A C 1
ATOM 1633 O O . LEU A 1 201 ? 32.643 11.480 44.347 1.00 47.12 315 LEU A O 1
ATOM 1638 N N . THR A 1 202 ? 31.787 10.733 46.253 1.00 47.31 316 THR A N 1
ATOM 1639 C CA . THR A 1 202 ? 30.435 11.205 45.935 1.00 43.84 316 THR A CA 1
ATOM 1640 C C . THR A 1 202 ? 30.203 12.583 46.536 1.00 48.47 316 THR A C 1
ATOM 1641 O O . THR A 1 202 ? 29.176 13.208 46.273 1.00 50.42 316 THR A O 1
ATOM 1645 N N . LEU A 1 203 ? 31.140 13.042 47.375 1.00 44.74 317 LEU A N 1
ATOM 1646 C CA . LEU A 1 203 ? 31.120 14.409 47.868 1.00 45.04 317 LEU A CA 1
ATOM 1647 C C . LEU A 1 203 ? 31.079 15.353 46.673 1.00 47.71 317 LEU A C 1
ATOM 1648 O O . LEU A 1 203 ? 31.665 15.056 45.645 1.00 46.43 317 LEU A O 1
ATOM 1653 N N . PRO A 1 204 ? 30.351 16.488 46.790 1.00 49.94 318 PRO A N 1
ATOM 1654 C CA . PRO A 1 204 ? 30.388 17.427 45.679 1.00 47.16 318 PRO A CA 1
ATOM 1655 C C . PRO A 1 204 ? 31.848 17.795 45.355 1.00 54.28 318 PRO A C 1
ATOM 1656 O O . PRO A 1 204 ? 32.705 17.723 46.230 1.00 51.55 318 PRO A O 1
ATOM 1660 N N . LYS A 1 205 ? 32.119 18.151 44.104 1.00 57.13 319 LYS A N 1
ATOM 1661 C CA . LYS A 1 205 ? 33.450 18.552 43.655 1.00 55.24 319 LYS A CA 1
ATOM 1662 C C . LYS A 1 205 ? 34.036 19.657 44.556 1.00 56.29 319 LYS A C 1
ATOM 1663 O O . LYS A 1 205 ? 35.203 19.590 44.949 1.00 56.31 319 LYS A O 1
ATOM 1669 N N . GLU A 1 206 ? 33.210 20.654 44.884 1.00 49.25 320 GLU A N 1
ATOM 1670 C CA . GLU A 1 206 ? 33.621 21.841 45.651 1.00 47.58 320 GLU A CA 1
ATOM 1671 C C . GLU A 1 206 ? 34.106 21.508 47.056 1.00 48.18 320 GLU A C 1
ATOM 1672 O O . GLU A 1 206 ? 35.041 22.133 47.560 1.00 50.25 320 GLU A O 1
ATOM 1678 N N . VAL A 1 207 ? 33.468 20.509 47.665 1.00 46.27 321 VAL A N 1
ATOM 1679 C CA . VAL A 1 207 ? 33.861 19.962 48.965 1.00 50.60 321 VAL A CA 1
ATOM 1680 C C . VAL A 1 207 ? 35.164 19.170 48.926 1.00 53.13 321 VAL A C 1
ATOM 1681 O O . VAL A 1 207 ? 35.970 19.277 49.852 1.00 56.54 321 VAL A O 1
ATOM 1685 N N . GLN A 1 208 ? 35.366 18.388 47.868 1.00 47.94 322 GLN A N 1
ATOM 1686 C CA . GLN A 1 208 ? 36.630 17.671 47.655 1.00 47.76 322 GLN A CA 1
ATOM 1687 C C . GLN A 1 208 ? 37.758 18.671 47.394 1.00 45.78 322 GLN A C 1
ATOM 1688 O O . GLN A 1 208 ? 38.900 18.473 47.830 1.00 49.24 322 GLN A O 1
ATOM 1694 N N . GLN A 1 209 ? 37.440 19.743 46.678 1.00 46.77 323 GLN A N 1
ATOM 1695 C CA . GLN A 1 209 ? 38.429 20.777 46.383 1.00 49.65 323 GLN A CA 1
ATOM 1696 C C . GLN A 1 209 ? 38.845 21.504 47.660 1.00 44.69 323 GLN A C 1
ATOM 1697 O O . GLN A 1 209 ? 40.019 21.773 47.854 1.00 50.58 323 GLN A O 1
ATOM 1703 N N . ALA A 1 210 ? 37.888 21.784 48.540 1.00 52.88 324 ALA A N 1
ATOM 1704 C CA . ALA A 1 210 ? 38.186 22.388 49.847 1.00 47.87 324 ALA A CA 1
ATOM 1705 C C . ALA A 1 210 ? 39.216 21.602 50.695 1.00 47.48 324 ALA A C 1
ATOM 1706 O O . ALA A 1 210 ? 39.873 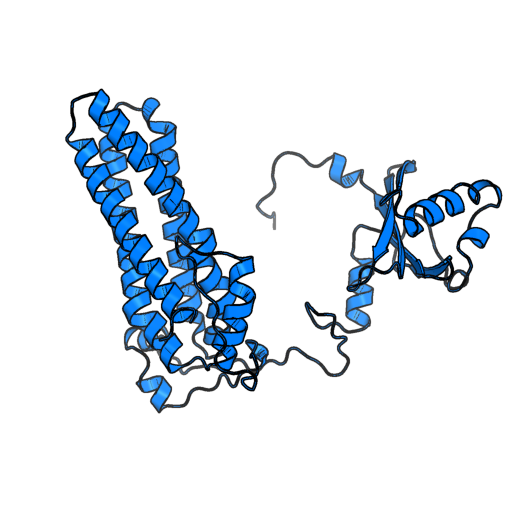22.171 51.565 1.00 55.12 324 ALA A O 1
ATOM 1708 N N . LEU A 1 211 ? 39.390 20.315 50.403 1.00 46.54 325 LEU A N 1
ATOM 1709 C CA . LEU A 1 211 ? 40.265 19.456 51.198 1.00 43.80 325 LEU A CA 1
ATOM 1710 C C . LEU A 1 211 ? 41.700 19.793 50.876 1.00 41.72 325 LEU A C 1
ATOM 1711 O O . LEU A 1 211 ? 42.610 19.427 51.593 1.00 44.63 325 LEU A O 1
ATOM 1716 N N . ARG A 1 212 ? 41.888 20.515 49.780 1.00 46.18 326 ARG A N 1
ATOM 1717 C CA . ARG A 1 212 ? 43.219 20.967 49.361 1.00 49.67 326 ARG A CA 1
ATOM 1718 C C . ARG A 1 212 ? 44.233 19.831 49.277 1.00 51.75 326 ARG A C 1
ATOM 1719 O O . ARG A 1 212 ? 45.428 20.049 49.490 1.00 56.38 326 ARG A O 1
ATOM 1727 N N . GLY A 1 213 ? 43.768 18.624 48.938 1.00 46.71 327 GLY A N 1
ATOM 1728 C CA . GLY A 1 213 ? 44.698 17.545 48.593 1.00 36.63 327 GLY A CA 1
ATOM 1729 C C . GLY A 1 213 ? 44.944 16.616 49.744 1.00 36.79 327 GLY A C 1
ATOM 1730 O O . GLY A 1 213 ? 45.832 15.769 49.684 1.00 39.71 327 GLY A O 1
ATOM 1731 N N . GLN A 1 214 ? 44.135 16.761 50.792 1.00 40.73 328 GLN A N 1
ATOM 1732 C CA . GLN A 1 214 ? 44.309 15.993 52.018 1.00 44.38 328 GLN A CA 1
ATOM 1733 C C . GLN A 1 214 ? 43.166 15.077 52.385 1.00 40.68 328 GLN A C 1
ATOM 1734 O O . GLN A 1 214 ? 42.086 15.557 52.684 1.00 43.34 328 GLN A O 1
ATOM 1740 N N . PRO A 1 215 ? 43.430 13.764 52.422 1.00 46.79 329 PRO A N 1
ATOM 1741 C CA . PRO A 1 215 ? 42.449 12.770 52.831 1.00 45.58 329 PRO A CA 1
ATOM 1742 C C . PRO A 1 215 ? 41.776 13.191 54.126 1.00 50.85 329 PRO A C 1
ATOM 1743 O O . PRO A 1 215 ? 42.413 13.828 54.982 1.00 51.14 329 PRO A O 1
ATOM 1747 N N . LEU A 1 216 ? 40.506 12.822 54.270 1.00 45.91 330 LEU A N 1
ATOM 1748 C CA . LEU A 1 216 ? 39.744 13.089 55.487 1.00 50.30 330 LEU A CA 1
ATOM 1749 C C . LEU A 1 216 ? 40.395 12.530 56.752 1.00 49.24 330 LEU A C 1
ATOM 1750 O O . LEU A 1 216 ? 40.948 11.416 56.754 1.00 54.70 330 LEU A O 1
ATOM 1755 N N . GLU A 1 217 ? 40.332 13.320 57.820 1.00 53.91 331 GLU A N 1
ATOM 1756 C CA . GLU A 1 217 ? 40.751 12.891 59.161 1.00 59.54 331 GLU A CA 1
ATOM 1757 C C . GLU A 1 217 ? 39.543 12.949 60.081 1.00 54.79 331 GLU A C 1
ATOM 1758 O O . GLU A 1 217 ? 38.895 13.987 60.212 1.00 61.24 331 GLU A O 1
ATOM 1764 N N . PHE A 1 218 ? 39.224 11.824 60.696 1.00 57.11 332 PHE A N 1
ATOM 1765 C CA . PHE A 1 218 ? 38.005 11.690 61.493 1.00 57.79 332 PHE A CA 1
ATOM 1766 C C . PHE A 1 218 ? 38.302 11.934 62.960 1.00 61.12 332 PHE A C 1
ATOM 1767 O O . PHE A 1 218 ? 39.415 11.647 63.440 1.00 54.75 332 PHE A O 1
ATOM 1775 N N . ASP A 1 219 ? 37.319 12.499 63.661 1.00 62.81 333 ASP A N 1
ATOM 1776 C CA . ASP A 1 219 ? 37.467 12.771 65.098 1.00 58.11 333 ASP A CA 1
ATOM 1777 C C . ASP A 1 219 ? 36.685 11.739 65.908 1.00 56.10 333 ASP A C 1
ATOM 1778 O O . ASP A 1 219 ? 35.459 11.713 65.876 1.00 58.26 333 ASP A O 1
ATOM 1783 N N . LYS A 1 220 ? 37.400 10.865 66.605 1.00 55.31 334 LYS A N 1
ATOM 1784 C CA . LYS A 1 220 ? 36.747 9.835 67.410 1.00 66.24 334 LYS A CA 1
ATOM 1785 C C . LYS A 1 220 ? 36.954 10.034 68.924 1.00 59.29 334 LYS A C 1
ATOM 1786 O O . LYS A 1 220 ? 36.790 9.103 69.699 1.00 60.48 334 LYS A O 1
ATOM 1792 N N . THR A 1 221 ? 37.303 11.248 69.332 1.00 52.15 335 THR A N 1
ATOM 1793 C CA . THR A 1 221 ? 37.454 11.576 70.742 1.00 47.22 335 THR A CA 1
ATOM 1794 C C . THR A 1 221 ? 36.172 11.296 71.519 1.00 51.79 335 THR A C 1
ATOM 1795 O O . THR A 1 221 ? 35.070 11.606 71.060 1.00 49.79 335 THR A O 1
ATOM 1799 N N . GLN A 1 222 ? 36.346 10.727 72.711 1.00 54.44 336 GLN A N 1
ATOM 1800 C CA . GLN A 1 222 ? 35.262 10.292 73.576 1.00 51.32 336 GLN A CA 1
ATOM 1801 C C . GLN A 1 222 ? 35.055 11.313 74.663 1.00 50.94 336 GLN A C 1
ATOM 1802 O O . GLN A 1 222 ? 35.986 11.681 75.379 1.00 56.19 336 GLN A O 1
ATOM 1808 N N . LEU A 1 223 ? 33.817 11.744 74.806 1.00 48.69 337 LEU A N 1
ATOM 1809 C CA . LEU A 1 223 ? 33.467 12.704 75.813 1.00 50.36 337 LEU A CA 1
ATOM 1810 C C . LEU A 1 223 ? 33.410 12.035 77.201 1.00 50.53 337 LEU A C 1
ATOM 1811 O O . LEU A 1 223 ? 34.031 12.486 78.165 1.00 40.19 337 LEU A O 1
ATOM 1816 N N . LYS A 1 224 ? 32.638 10.967 77.304 1.00 49.03 338 LYS A N 1
ATOM 1817 C CA . LYS A 1 224 ? 32.410 10.383 78.595 1.00 50.07 338 LYS A CA 1
ATOM 1818 C C . LYS A 1 224 ? 33.672 9.594 78.949 1.00 54.58 338 LYS A C 1
ATOM 1819 O O . LYS A 1 224 ? 34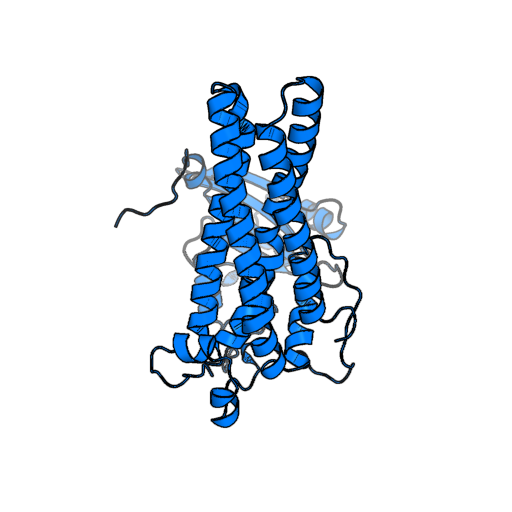.021 8.630 78.261 1.00 45.93 338 LYS A O 1
ATOM 1825 N N . ARG A 1 225 ? 34.391 10.041 79.982 1.00 51.53 339 ARG A N 1
ATOM 1826 C CA . ARG A 1 225 ? 35.564 9.310 80.462 1.00 53.72 339 ARG A CA 1
ATOM 1827 C C . ARG A 1 225 ? 35.202 8.371 81.617 1.00 59.27 339 ARG A C 1
ATOM 1828 O O . ARG A 1 225 ? 34.099 8.444 82.188 1.00 53.37 339 ARG A O 1
ATOM 1836 N N . GLU A 1 226 ? 36.147 7.498 81.956 1.00 63.00 340 GLU A N 1
ATOM 1837 C CA . GLU A 1 226 ? 35.917 6.431 82.923 1.00 63.11 340 GLU A CA 1
ATOM 1838 C C . GLU A 1 226 ? 35.264 6.884 84.224 1.00 60.48 340 GLU A C 1
ATOM 1839 O O . GLU A 1 226 ? 34.287 6.284 84.678 1.00 64.95 340 GLU A O 1
ATOM 1845 N N . GLU A 1 227 ? 35.794 7.932 84.836 1.00 50.96 341 GLU A N 1
ATOM 1846 C CA . GLU A 1 227 ? 35.280 8.313 86.155 1.00 61.08 341 GLU A CA 1
ATOM 1847 C C . GLU A 1 227 ? 34.284 9.473 86.132 1.00 59.43 341 GLU A C 1
ATOM 1848 O O . GLU A 1 227 ? 33.975 10.042 87.178 1.00 57.38 341 GLU A O 1
ATOM 1854 N N . ASP A 1 228 ? 33.788 9.819 84.948 1.00 56.00 342 ASP A N 1
ATOM 1855 C CA . ASP A 1 228 ? 32.950 11.009 84.768 1.00 53.39 342 ASP A CA 1
ATOM 1856 C C . ASP A 1 228 ? 31.584 11.000 85.445 1.00 53.19 342 ASP A C 1
ATOM 1857 O O . ASP A 1 228 ? 30.931 9.975 85.573 1.00 55.13 342 ASP A O 1
ATOM 1862 N N . ILE A 1 229 ? 31.172 12.178 85.876 1.00 53.05 343 ILE A N 1
ATOM 1863 C CA . ILE A 1 229 ? 29.876 12.383 86.487 1.00 50.86 343 ILE A CA 1
ATOM 1864 C C . ILE A 1 229 ? 29.018 13.025 85.395 1.00 49.67 343 ILE A C 1
ATOM 1865 O O . ILE A 1 229 ? 29.412 14.008 84.785 1.00 52.25 343 ILE A O 1
ATOM 1870 N N . ASP A 1 230 ? 27.872 12.428 85.102 1.00 54.05 344 ASP A N 1
ATOM 1871 C CA . ASP A 1 230 ? 26.961 12.976 84.110 1.00 48.55 344 ASP A CA 1
ATOM 1872 C C . ASP A 1 230 ? 26.142 14.086 84.761 1.00 51.98 344 ASP A C 1
ATOM 1873 O O . ASP A 1 230 ? 25.246 13.828 85.576 1.00 51.60 344 ASP A O 1
ATOM 1878 N N . LEU A 1 231 ? 26.452 15.323 84.403 1.00 55.51 345 LEU A N 1
ATOM 1879 C CA . LEU A 1 231 ? 25.778 16.479 84.984 1.00 59.84 345 LEU A CA 1
ATOM 1880 C C . LEU A 1 231 ? 24.682 17.059 84.078 1.00 57.79 345 LEU A C 1
ATOM 1881 O O . LEU A 1 231 ? 24.202 18.162 84.312 1.00 58.91 345 LEU A O 1
ATOM 1886 N N . GLY A 1 232 ? 24.287 16.300 83.055 1.00 57.27 346 GLY A N 1
ATOM 1887 C CA . GLY A 1 232 ? 23.211 16.707 82.140 1.00 51.81 346 GLY A CA 1
ATOM 1888 C C . GLY A 1 232 ? 23.695 17.627 81.032 1.00 50.27 346 GLY A C 1
ATOM 1889 O O . GLY A 1 232 ? 23.354 17.436 79.885 1.00 56.75 346 GLY A O 1
ATOM 1890 N N . THR A 1 233 ? 24.500 18.625 81.386 1.00 56.20 347 THR A N 1
ATOM 1891 C CA . THR A 1 233 ? 25.117 19.541 80.425 1.00 48.73 347 THR A CA 1
ATOM 1892 C C . THR A 1 233 ? 26.645 19.396 80.401 1.00 50.31 347 THR A C 1
ATOM 1893 O O . THR A 1 233 ? 27.373 20.382 80.273 1.00 53.98 347 THR A O 1
ATOM 1897 N N . GLY A 1 234 ? 27.138 18.168 80.528 1.00 51.50 348 GLY A N 1
ATOM 1898 C CA . GLY A 1 234 ? 28.575 17.934 80.485 1.00 45.43 348 GLY A CA 1
ATOM 1899 C C . GLY A 1 234 ? 28.954 16.760 81.350 1.00 52.58 348 GLY A C 1
ATOM 1900 O O . GLY A 1 234 ? 28.102 16.176 82.000 1.00 52.98 348 GLY A O 1
ATOM 1901 N N . TYR A 1 235 ? 30.243 16.429 81.356 1.00 57.22 349 TYR A N 1
ATOM 1902 C CA . TYR A 1 235 ? 30.804 15.330 82.139 1.00 51.74 349 TYR A CA 1
ATOM 1903 C C . TYR A 1 235 ? 32.028 15.814 82.881 1.00 54.83 349 TYR A C 1
ATOM 1904 O O . TYR A 1 235 ? 32.957 16.316 82.254 1.00 57.98 349 TYR A O 1
ATOM 1913 N N . LEU A 1 236 ? 32.044 15.666 84.207 1.00 57.99 350 LEU A N 1
ATOM 1914 C CA . LEU A 1 236 ? 33.174 16.145 85.011 1.00 57.51 350 LEU A CA 1
ATOM 1915 C C . LEU A 1 236 ? 33.578 15.089 85.996 1.00 55.00 350 LEU A C 1
ATOM 1916 O O . LEU A 1 236 ? 32.756 14.289 86.404 1.00 57.93 350 LEU A O 1
ATOM 1921 N N . ASN A 1 237 ? 34.853 15.093 86.368 1.00 53.49 351 ASN A N 1
ATOM 1922 C CA . ASN A 1 237 ? 35.351 14.221 87.411 1.00 46.77 351 ASN A CA 1
ATOM 1923 C C . ASN A 1 237 ? 35.547 15.032 88.698 1.00 54.18 351 ASN A C 1
ATOM 1924 O O . ASN A 1 237 ? 35.358 16.259 88.684 1.00 53.94 351 ASN A O 1
ATOM 1929 N N . ILE A 1 238 ? 35.877 14.351 89.805 1.00 59.21 352 ILE A N 1
ATOM 1930 C CA . ILE A 1 238 ? 35.997 15.011 91.109 1.00 55.09 352 ILE A CA 1
ATOM 1931 C C . ILE A 1 238 ? 36.991 16.187 91.045 1.00 55.72 352 ILE A C 1
ATOM 1932 O O . ILE A 1 238 ? 36.667 17.306 91.416 1.00 56.64 352 ILE A O 1
ATOM 1937 N N . GLU A 1 239 ? 38.196 15.916 90.559 1.00 52.18 353 GLU A N 1
ATOM 1938 C CA . GLU A 1 239 ? 39.272 16.901 90.496 1.00 55.84 353 GLU A CA 1
ATOM 1939 C C . GLU A 1 239 ? 38.904 18.201 89.744 1.00 53.81 353 GLU A C 1
ATOM 1940 O O . GLU A 1 239 ? 39.253 19.301 90.170 1.00 55.79 353 GLU A O 1
ATOM 1946 N N . GLU A 1 240 ? 38.190 18.065 88.638 1.00 50.93 354 GLU A N 1
ATOM 1947 C CA . GLU A 1 240 ? 37.671 19.206 87.894 1.00 55.19 354 GLU A CA 1
ATOM 1948 C C . GLU A 1 240 ? 36.623 19.977 88.691 1.00 58.78 354 GLU A C 1
ATOM 1949 O O . GLU A 1 240 ? 36.684 21.203 88.771 1.00 57.46 354 GLU A O 1
ATOM 1955 N N . LEU A 1 241 ? 35.671 19.257 89.288 1.00 58.42 355 LEU A N 1
ATOM 1956 C CA . LEU A 1 241 ? 34.661 19.885 90.136 1.00 57.56 355 LEU A CA 1
ATOM 1957 C C . LEU A 1 241 ? 35.265 20.705 91.261 1.00 50.85 355 LEU A C 1
ATOM 1958 O O . LEU A 1 241 ? 34.781 21.794 91.546 1.00 55.12 355 LEU A O 1
ATOM 1963 N N . LYS A 1 242 ? 36.304 20.170 91.898 1.00 51.43 356 LYS A N 1
ATOM 1964 C CA . LYS A 1 242 ? 37.013 20.849 92.995 1.00 51.96 356 LYS A CA 1
ATOM 1965 C C . LYS A 1 242 ? 37.673 22.158 92.532 1.00 55.04 356 LYS A C 1
ATOM 1966 O O . LYS A 1 242 ? 37.571 23.196 93.188 1.00 57.49 356 LYS A O 1
ATOM 1972 N N . ALA A 1 243 ? 38.351 22.093 91.394 1.00 52.88 357 ALA A N 1
ATOM 1973 C CA . ALA A 1 243 ? 39.107 23.223 90.914 1.00 51.79 357 ALA A CA 1
ATOM 1974 C C . ALA A 1 243 ? 38.165 24.321 90.439 1.00 49.05 357 ALA A C 1
ATOM 1975 O O . ALA A 1 243 ? 38.474 25.502 90.577 1.00 50.60 357 ALA A O 1
ATOM 1977 N N . ILE A 1 244 ? 37.024 23.916 89.886 1.00 48.54 358 ILE A N 1
ATOM 1978 C CA . ILE A 1 244 ? 35.985 24.841 89.408 1.00 49.86 358 ILE A CA 1
ATOM 1979 C C . ILE A 1 244 ? 35.386 25.650 90.567 1.00 55.83 358 ILE A C 1
ATOM 1980 O O . ILE A 1 244 ? 35.419 26.882 90.570 1.00 57.99 358 ILE A O 1
ATOM 1985 N N . PHE A 1 245 ? 34.874 24.948 91.569 1.00 56.50 359 PHE A N 1
ATOM 1986 C CA . PHE A 1 245 ? 34.366 25.586 92.772 1.00 53.02 359 PHE A CA 1
ATOM 1987 C C . PHE A 1 245 ? 35.341 26.524 93.467 1.00 52.80 359 PHE A C 1
ATOM 1988 O O . PHE A 1 245 ? 34.927 27.548 94.007 1.00 54.50 359 PHE A O 1
ATOM 1996 N N . GLU A 1 246 ? 36.621 26.175 93.476 1.00 48.48 360 GLU A N 1
ATOM 1997 C CA . GLU A 1 246 ? 37.646 27.073 94.018 1.00 48.46 360 GLU A CA 1
ATOM 1998 C C . GLU A 1 246 ? 37.852 28.308 93.150 1.00 49.75 360 GLU A C 1
ATOM 1999 O O . GLU A 1 246 ? 38.065 29.397 93.660 1.00 51.61 360 GLU A O 1
ATOM 2005 N N . ALA A 1 247 ? 37.778 28.136 91.832 1.00 50.63 361 ALA A N 1
ATOM 2006 C CA . ALA A 1 247 ? 38.067 29.221 90.913 1.00 48.26 361 ALA A CA 1
ATOM 2007 C C . ALA A 1 247 ? 36.966 30.285 90.863 1.00 53.33 361 ALA A C 1
ATOM 2008 O O . ALA A 1 247 ? 37.234 31.434 90.534 1.00 55.49 361 ALA A O 1
ATOM 2010 N N . LEU A 1 248 ? 35.736 29.904 91.194 1.00 50.48 362 LEU A N 1
ATOM 2011 C CA . LEU A 1 248 ? 34.608 30.828 91.165 1.00 51.24 362 LEU A CA 1
ATOM 2012 C C . LEU A 1 248 ? 34.799 32.024 92.087 1.00 49.14 362 LEU A C 1
ATOM 2013 O O . LEU A 1 248 ? 35.435 31.905 93.137 1.00 55.48 362 LEU A O 1
ATOM 2018 N N . PRO A 1 249 ? 34.215 33.181 91.709 1.00 54.01 363 PRO A N 1
ATOM 2019 C CA . PRO A 1 249 ? 34.257 34.395 92.529 1.00 53.07 363 PRO A CA 1
ATOM 2020 C C . PRO A 1 249 ? 33.228 34.397 93.654 1.00 56.76 363 PRO A C 1
ATOM 2021 O O . PRO A 1 249 ? 33.140 35.373 94.396 1.00 60.95 363 PRO A O 1
ATOM 2025 N N . VAL A 1 250 ? 32.447 33.326 93.771 1.00 53.15 364 VAL A N 1
ATOM 2026 C CA . VAL A 1 250 ? 31.608 33.143 94.944 1.00 56.00 364 VAL A CA 1
ATOM 2027 C C . VAL A 1 250 ? 32.146 32.036 95.815 1.00 57.78 364 VAL A C 1
ATOM 2028 O O . VAL A 1 250 ? 32.595 30.997 95.311 1.00 52.96 364 VAL A O 1
ATOM 2032 N N . ASP A 1 251 ? 32.111 32.294 97.124 1.00 57.93 365 ASP A N 1
ATOM 2033 C CA . ASP A 1 251 ? 32.229 31.275 98.151 1.00 53.70 365 ASP A CA 1
ATOM 2034 C C . ASP A 1 251 ? 30.843 30.687 98.389 1.00 52.43 365 ASP A C 1
ATOM 2035 O O . ASP A 1 251 ? 29.853 31.403 98.513 1.00 52.91 365 ASP A O 1
ATOM 2040 N N . VAL A 1 252 ? 30.768 29.369 98.437 1.00 53.25 366 VAL A N 1
ATOM 2041 C CA . VAL A 1 252 ? 29.479 28.714 98.461 1.00 51.45 366 VAL A CA 1
ATOM 2042 C C . VAL A 1 252 ? 29.394 27.774 99.639 1.00 51.48 366 VAL A C 1
ATOM 2043 O O . VAL A 1 252 ? 30.383 27.132 99.994 1.00 53.07 366 VAL A O 1
ATOM 2047 N N . THR A 1 253 ? 28.223 27.737 100.274 1.00 51.98 367 THR A N 1
ATOM 2048 C CA . THR A 1 253 ? 27.938 26.785 101.341 1.00 53.77 367 THR A CA 1
ATOM 2049 C C . THR A 1 253 ? 26.552 26.198 101.097 1.00 52.92 367 THR A C 1
ATOM 2050 O O . THR A 1 253 ? 25.583 26.939 100.975 1.00 57.19 367 THR A O 1
ATOM 2054 N N . PHE A 1 254 ? 26.458 24.874 100.995 1.00 54.82 368 PHE A N 1
ATOM 2055 C CA . PHE A 1 254 ? 25.159 24.211 100.770 1.00 49.54 368 PHE A CA 1
ATOM 2056 C C . PHE A 1 254 ? 24.571 23.628 102.067 1.00 52.74 368 PHE A C 1
ATOM 2057 O O . PHE A 1 254 ? 25.214 22.840 102.759 1.00 51.58 368 PHE A O 1
ATOM 2065 N N . ILE A 1 255 ? 23.350 24.048 102.384 1.00 52.42 369 ILE A N 1
ATOM 2066 C CA . ILE A 1 255 ? 22.561 23.519 103.483 1.00 48.10 369 ILE A CA 1
ATOM 2067 C C . ILE A 1 255 ? 21.483 22.590 102.926 1.00 53.05 369 ILE A C 1
ATOM 2068 O O . ILE A 1 255 ? 20.635 23.013 102.124 1.00 55.64 369 ILE A O 1
ATOM 2073 N N . ASP A 1 256 ? 21.512 21.323 103.333 1.00 51.53 370 ASP A N 1
ATOM 2074 C CA . ASP A 1 256 ? 20.589 20.331 102.768 1.00 44.60 370 ASP A CA 1
ATOM 2075 C C . ASP A 1 256 ? 19.194 20.353 103.419 1.00 47.97 370 ASP A C 1
ATOM 2076 O O . ASP A 1 256 ? 18.849 21.300 104.112 1.00 52.14 370 ASP A O 1
ATOM 2081 N N . LYS A 1 257 ? 18.394 19.312 103.182 1.00 54.91 371 LYS A N 1
ATOM 2082 C CA . LYS A 1 257 ? 16.992 19.287 103.620 1.00 53.92 371 LYS A CA 1
ATOM 2083 C C . LYS A 1 257 ? 16.779 19.128 105.128 1.00 58.01 371 LYS A C 1
ATOM 2084 O O . LYS A 1 257 ? 15.708 19.445 105.637 1.00 56.63 371 LYS A O 1
ATOM 2090 N N . ASP A 1 258 ? 17.781 18.612 105.835 1.00 61.56 372 ASP A N 1
ATOM 2091 C CA . ASP A 1 258 ? 17.728 18.532 107.290 1.00 56.66 372 ASP A CA 1
ATOM 2092 C C . ASP A 1 258 ? 18.197 19.843 107.916 1.00 55.53 372 ASP A C 1
ATOM 2093 O O . ASP A 1 258 ? 18.319 19.916 109.131 1.00 60.68 372 ASP A O 1
ATOM 2098 N N . ASP A 1 259 ? 18.469 20.858 107.088 1.00 49.11 373 ASP A N 1
ATOM 2099 C CA . ASP A 1 259 ? 19.071 22.122 107.536 1.00 47.19 373 ASP A CA 1
ATOM 2100 C C . ASP A 1 259 ? 20.505 21.865 108.030 1.00 51.00 373 ASP A C 1
ATOM 2101 O O . ASP A 1 259 ? 20.983 22.506 108.958 1.00 47.06 373 ASP A O 1
ATOM 2106 N N . ARG A 1 260 ? 21.174 20.895 107.425 1.00 53.54 374 ARG A N 1
ATOM 2107 C CA . ARG A 1 260 ? 22.538 20.546 107.813 1.00 55.78 374 ARG A CA 1
ATOM 2108 C C . ARG A 1 260 ? 23.512 20.983 106.740 1.00 52.74 374 ARG A C 1
ATOM 2109 O O . ARG A 1 260 ? 23.235 20.828 105.551 1.00 57.68 374 ARG A O 1
ATOM 2117 N N . VAL A 1 261 ? 24.647 21.527 107.161 1.00 51.13 375 VAL A N 1
ATOM 2118 C CA . VAL A 1 261 ? 25.682 21.931 106.234 1.00 53.49 375 VAL A CA 1
ATOM 2119 C C . VAL A 1 261 ? 26.163 20.660 105.544 1.00 58.74 375 VAL A C 1
ATOM 2120 O O . VAL A 1 261 ? 26.483 19.669 106.205 1.00 53.37 375 VAL A O 1
ATOM 2124 N N . ARG A 1 262 ? 26.195 20.697 104.215 1.00 54.19 376 ARG A N 1
ATOM 2125 C CA . ARG A 1 262 ? 26.486 19.534 103.412 1.00 48.75 376 ARG A CA 1
ATOM 2126 C C . ARG A 1 262 ? 27.720 19.737 102.506 1.00 56.97 376 ARG A C 1
ATOM 2127 O O . ARG A 1 262 ? 28.405 18.767 102.152 1.00 50.83 376 ARG A O 1
ATOM 2135 N N . PHE A 1 263 ? 28.004 20.993 102.144 1.00 51.54 377 PHE A N 1
ATOM 2136 C CA . PHE A 1 263 ? 29.130 21.312 101.262 1.00 49.74 377 PHE A CA 1
ATOM 2137 C C . PHE A 1 263 ? 29.531 22.769 101.396 1.00 46.71 377 PHE A C 1
ATOM 2138 O O . PHE A 1 263 ? 28.688 23.641 101.520 1.00 53.19 377 PHE A O 1
ATOM 2146 N N . PHE A 1 264 ? 30.829 23.032 101.360 1.00 48.15 378 PHE A N 1
ATOM 2147 C CA . PHE A 1 264 ? 31.324 24.391 101.225 1.00 44.95 378 PHE A CA 1
ATOM 2148 C C . PHE A 1 264 ? 32.446 24.389 100.194 1.00 53.18 378 PHE A C 1
ATOM 2149 O O . PHE A 1 264 ? 33.187 23.415 100.066 1.00 55.23 378 PHE A O 1
ATOM 2157 N N . SER A 1 265 ? 32.555 25.478 99.444 1.00 52.71 379 SER A N 1
ATOM 2158 C CA . SER A 1 265 ? 33.577 25.596 98.430 1.00 50.47 379 SER A CA 1
ATOM 2159 C C . SER A 1 265 ? 34.967 25.719 99.064 1.00 54.14 379 SER A C 1
ATOM 2160 O O . SER A 1 265 ? 35.142 26.383 100.096 1.00 50.73 379 SER A O 1
ATOM 2163 N N . PRO A 1 266 ? 35.957 25.048 98.456 1.00 52.12 380 PRO A N 1
ATOM 2164 C CA . PRO A 1 266 ? 37.342 25.041 98.924 1.00 48.17 380 PRO A CA 1
ATOM 2165 C C . PRO A 1 266 ? 38.096 26.311 98.556 1.00 50.59 380 PRO A C 1
ATOM 2166 O O . PRO A 1 266 ? 37.522 27.235 97.968 1.00 48.86 380 PRO A O 1
ATOM 2170 N N . GLY A 1 267 ? 39.378 26.348 98.919 1.00 46.58 381 GLY A N 1
ATOM 2171 C CA . GLY A 1 267 ? 40.236 27.495 98.627 1.00 55.74 381 GLY A CA 1
ATOM 2172 C C . GLY A 1 267 ? 40.078 28.630 99.617 1.00 56.18 381 GLY A C 1
ATOM 2173 O O . GLY A 1 267 ? 39.399 28.486 100.630 1.00 50.63 381 GLY A O 1
ATOM 2174 N N . GLU A 1 268 ? 40.719 29.758 99.330 1.00 59.98 382 GLU A N 1
ATOM 2175 C CA . GLU A 1 268 ? 40.604 30.921 100.197 1.00 65.07 382 GLU A CA 1
ATOM 2176 C C . GLU A 1 268 ? 39.173 31.447 100.181 1.00 64.38 382 GLU A C 1
ATOM 2177 O O . GLU A 1 268 ? 38.629 31.766 99.122 1.00 64.95 382 GLU A O 1
ATOM 2183 N N . ARG A 1 269 ? 38.556 31.518 101.356 1.00 61.51 383 ARG A N 1
ATOM 2184 C CA . ARG A 1 269 ? 37.216 32.083 101.461 1.00 59.00 383 ARG A CA 1
ATOM 2185 C C . ARG A 1 269 ? 37.185 33.258 102.430 1.00 53.79 383 ARG A C 1
ATOM 2186 O O . ARG A 1 269 ? 38.064 33.399 103.280 1.00 47.98 383 ARG A O 1
ATOM 2194 N N . ILE A 1 270 ? 36.179 34.112 102.273 1.00 54.05 384 ILE A N 1
ATOM 2195 C CA . ILE A 1 270 ? 36.031 35.299 103.107 1.00 54.11 384 ILE A CA 1
ATOM 2196 C C . ILE A 1 270 ? 35.684 34.911 104.549 1.00 51.33 384 ILE A C 1
ATOM 2197 O O . ILE A 1 270 ? 36.259 35.437 105.507 1.00 49.19 384 ILE A O 1
ATOM 2202 N N . PHE A 1 271 ? 34.741 33.985 104.677 1.00 51.32 385 PHE A N 1
ATOM 2203 C CA . PHE A 1 271 ? 34.314 33.446 105.954 1.00 52.39 385 PHE A CA 1
ATOM 2204 C C . PHE A 1 271 ? 34.715 31.976 106.007 1.00 57.89 385 PHE A C 1
ATOM 2205 O O . PHE A 1 271 ? 34.105 31.139 105.337 1.00 52.06 385 PHE A O 1
ATOM 2213 N N . THR A 1 272 ? 35.739 31.668 106.798 1.00 56.61 386 THR A N 1
ATOM 2214 C CA . THR A 1 272 ? 36.328 30.337 106.779 1.00 65.60 386 THR A CA 1
ATOM 2215 C C . THR A 1 272 ? 35.353 29.246 107.240 1.00 61.39 386 THR A C 1
ATOM 2216 O O . THR A 1 272 ? 34.461 29.491 108.045 1.00 64.43 386 THR A O 1
ATOM 2220 N N . ARG A 1 273 ? 35.522 28.048 106.693 1.00 59.91 387 ARG A N 1
ATOM 2221 C CA . ARG A 1 273 ? 34.710 26.895 107.064 1.00 57.57 387 ARG A CA 1
ATOM 2222 C C . ARG A 1 273 ? 35.679 25.763 107.307 1.00 57.20 387 ARG A C 1
ATOM 2223 O O . ARG A 1 273 ? 36.703 25.675 106.635 1.00 59.61 387 ARG A O 1
ATOM 2231 N N . THR A 1 274 ? 35.354 24.895 108.258 1.00 58.92 388 THR A N 1
ATOM 2232 C CA . THR A 1 274 ? 36.184 23.725 108.536 1.00 56.78 388 THR A CA 1
ATOM 2233 C C . THR A 1 274 ? 35.391 22.445 108.292 1.00 53.35 388 THR A C 1
ATOM 2234 O O . THR A 1 274 ? 34.164 22.460 108.294 1.00 54.47 388 THR A O 1
ATOM 2238 N N . PRO A 1 275 ? 36.101 21.334 108.052 1.00 54.46 389 PRO A N 1
ATOM 2239 C CA . PRO A 1 275 ? 35.493 19.999 107.919 1.00 53.42 389 PRO A CA 1
ATOM 2240 C C . PRO A 1 275 ? 34.490 19.662 109.041 1.00 52.67 389 PRO A C 1
ATOM 2241 O O . PRO A 1 275 ? 33.465 19.019 108.801 1.00 58.37 389 PRO A O 1
ATOM 2245 N N . SER A 1 276 ? 34.796 20.100 110.255 1.00 52.10 390 SER A N 1
ATOM 2246 C CA . SER A 1 276 ? 34.021 19.782 111.443 1.00 50.07 390 SER A CA 1
ATOM 2247 C C . SER A 1 276 ? 32.590 20.332 111.361 1.00 55.65 390 SER A C 1
ATOM 2248 O O . SER A 1 276 ? 31.712 19.952 112.144 1.00 53.71 390 SER A O 1
ATOM 2251 N N . VAL A 1 277 ? 32.359 21.210 110.392 1.00 58.37 391 VAL A N 1
ATOM 2252 C CA . VAL A 1 277 ? 31.048 21.804 110.172 1.00 56.99 391 VAL A CA 1
ATOM 2253 C C . VAL A 1 277 ? 30.124 20.934 109.262 1.00 56.57 391 VAL A C 1
ATOM 2254 O O . VAL A 1 277 ? 28.911 21.159 109.198 1.00 54.86 391 VAL A O 1
ATOM 2258 N N . LEU A 1 278 ? 30.681 19.942 108.571 1.00 54.11 392 LEU A N 1
ATOM 2259 C CA . LEU A 1 278 ? 29.846 19.060 107.737 1.00 52.86 392 LEU A CA 1
ATOM 2260 C C . LEU A 1 278 ? 28.924 18.176 108.572 1.00 53.65 392 LEU A C 1
ATOM 2261 O O . LEU A 1 278 ? 29.373 17.458 109.464 1.00 56.08 392 LEU A O 1
ATOM 2266 N N . GLY A 1 279 ? 27.627 18.247 108.278 1.00 51.28 393 GLY A N 1
ATOM 2267 C CA . GLY A 1 279 ? 26.622 17.453 108.971 1.00 39.77 393 GLY A CA 1
ATOM 2268 C C . GLY A 1 279 ? 26.003 18.192 110.124 1.00 51.56 393 GLY A C 1
ATOM 2269 O O . GLY A 1 279 ? 25.096 17.677 110.778 1.00 54.84 393 GLY A O 1
ATOM 2270 N N . ARG A 1 280 ? 26.498 19.405 110.372 1.00 51.43 394 ARG A N 1
ATOM 2271 C CA . ARG A 1 280 ? 26.069 20.204 111.505 1.00 45.99 394 ARG A CA 1
ATOM 2272 C C . ARG A 1 280 ? 24.782 20.976 111.189 1.00 51.03 394 A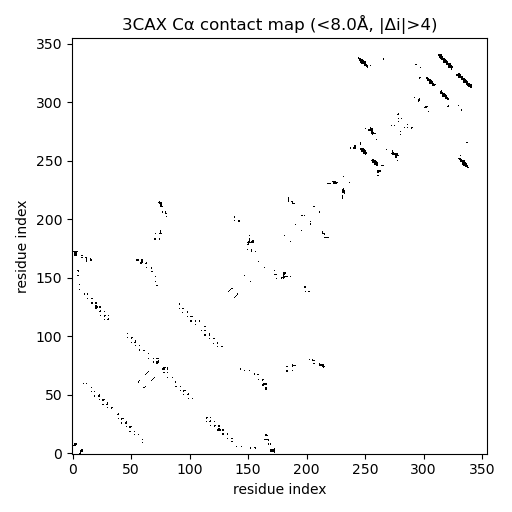RG A C 1
ATOM 2273 O O . ARG A 1 280 ? 24.675 21.584 110.125 1.00 53.29 394 ARG A O 1
ATOM 2281 N N . PRO A 1 281 ? 23.777 20.926 112.092 1.00 50.11 395 PRO A N 1
ATOM 2282 C CA . PRO A 1 281 ? 22.625 21.805 111.874 1.00 47.32 395 PRO A CA 1
ATOM 2283 C C . PRO A 1 281 ? 23.078 23.252 111.700 1.00 49.04 395 PRO A C 1
ATOM 2284 O O . PRO A 1 281 ? 23.842 23.751 112.511 1.00 53.36 395 PRO A O 1
ATOM 2288 N N . VAL A 1 282 ? 22.601 23.920 110.654 1.00 51.85 396 VAL A N 1
ATOM 2289 C CA . VAL A 1 282 ? 22.981 25.301 110.388 1.00 54.69 396 VAL A CA 1
ATOM 2290 C C . VAL A 1 282 ? 22.724 26.225 111.601 1.00 56.60 396 VAL A C 1
ATOM 2291 O O . VAL A 1 282 ? 23.457 27.183 111.839 1.00 63.12 396 VAL A O 1
ATOM 2295 N N . GLN A 1 283 ? 21.718 25.889 112.399 1.00 49.41 397 GLN A N 1
ATOM 2296 C CA . GLN A 1 283 ? 21.401 26.626 113.603 1.00 52.21 397 GLN A CA 1
ATOM 2297 C C . GLN A 1 283 ? 22.464 26.501 114.715 1.00 59.38 397 GLN A C 1
ATOM 2298 O O . GLN A 1 283 ? 22.510 27.330 115.654 1.00 55.08 397 GLN A O 1
ATOM 2304 N N . LEU A 1 284 ? 23.310 25.473 114.628 1.00 56.84 398 LEU A N 1
ATOM 2305 C CA . LEU A 1 284 ? 24.345 25.265 115.657 1.00 54.37 398 LEU A CA 1
ATOM 2306 C C . LEU A 1 284 ? 25.661 25.884 115.196 1.00 50.09 398 LEU A C 1
ATOM 2307 O O . LEU A 1 284 ? 26.570 26.130 115.992 1.00 52.08 398 LEU A O 1
ATOM 2312 N N . CYS A 1 285 ? 25.705 26.175 113.902 1.00 54.57 399 CYS A N 1
ATOM 2313 C CA . CYS A 1 285 ? 26.790 26.900 113.231 1.00 58.11 399 CYS A CA 1
ATOM 2314 C C . CYS A 1 285 ? 26.918 28.378 113.518 1.00 48.51 399 CYS A C 1
ATOM 2315 O O . CYS A 1 285 ? 27.937 28.972 113.184 1.00 48.83 399 CYS A O 1
ATOM 2318 N N . HIS A 1 286 ? 25.877 28.976 114.094 1.00 54.28 400 HIS A N 1
ATOM 2319 C CA . HIS A 1 286 ? 25.795 30.417 114.242 1.00 48.28 400 HIS A CA 1
ATOM 2320 C C . HIS A 1 286 ? 25.668 30.671 115.692 1.00 59.01 400 HIS A C 1
ATOM 2321 O O . HIS A 1 286 ? 25.250 29.772 116.439 1.00 58.64 400 HIS A O 1
ATOM 2328 N N . PRO A 1 287 ? 26.020 31.901 116.113 1.00 58.28 401 PRO A N 1
ATOM 2329 C CA . PRO A 1 287 ? 25.783 32.312 117.471 1.00 54.87 401 PRO A CA 1
ATOM 2330 C C . PRO A 1 287 ? 24.299 32.146 117.732 1.00 59.75 401 PRO A C 1
ATOM 2331 O O . PRO A 1 287 ? 23.505 32.267 116.782 1.00 62.15 401 PRO A O 1
ATOM 2335 N N . PRO A 1 288 ? 23.919 31.875 119.012 1.00 56.11 402 PRO A N 1
ATOM 2336 C CA . PRO A 1 288 ? 22.482 31.647 119.264 1.00 51.18 402 PRO A CA 1
ATOM 2337 C C . PRO A 1 288 ? 21.643 32.888 118.960 1.00 54.65 402 PRO A C 1
ATOM 2338 O O . PRO A 1 288 ? 20.423 32.780 118.775 1.00 57.39 402 PRO A O 1
ATOM 2342 N N . LYS A 1 289 ? 22.297 34.051 118.891 1.00 61.32 403 LYS A N 1
ATOM 2343 C CA . LYS A 1 289 ? 21.579 35.314 118.715 1.00 63.82 403 LYS A CA 1
ATOM 2344 C C . LYS A 1 289 ? 21.195 35.530 117.259 1.00 66.75 403 LYS A C 1
ATOM 2345 O O . LYS A 1 289 ? 20.345 36.367 116.956 1.00 69.51 403 LYS A O 1
ATOM 2351 N N . SER A 1 290 ? 21.827 34.756 116.374 1.00 64.30 404 SER A N 1
ATOM 2352 C CA . SER A 1 290 ? 21.622 34.846 114.928 1.00 62.50 404 SER A CA 1
ATOM 2353 C C . SER A 1 290 ? 20.607 33.828 114.424 1.00 59.59 404 SER A C 1
ATOM 2354 O O . SER A 1 290 ? 20.283 33.802 113.236 1.00 60.46 404 SER A O 1
ATOM 2357 N N . VAL A 1 291 ? 20.111 32.988 115.322 1.00 56.05 405 VAL A N 1
ATOM 2358 C CA . VAL A 1 291 ? 19.352 31.810 114.917 1.00 56.27 405 VAL A CA 1
ATOM 2359 C C . VAL A 1 291 ? 17.936 32.137 114.437 1.00 57.32 405 VAL A C 1
ATOM 2360 O O . VAL A 1 291 ? 17.425 31.491 113.515 1.00 55.98 405 VAL A O 1
ATOM 2364 N N A TYR A 1 292 ? 17.314 33.138 115.061 0.50 56.76 406 TYR A N 1
ATOM 2365 N N B TYR A 1 292 ? 17.330 33.155 115.045 0.50 57.11 406 TYR A N 1
ATOM 2366 C CA A TYR A 1 292 ? 15.969 33.597 114.689 0.50 57.37 406 TYR A CA 1
ATOM 2367 C CA B TYR A 1 292 ? 15.980 33.594 114.693 0.50 57.68 406 TYR A CA 1
ATOM 2368 C C A TYR A 1 292 ? 15.923 34.036 113.229 0.50 56.90 406 TYR A C 1
ATOM 2369 C C B TYR A 1 292 ? 15.897 34.100 113.255 0.50 56.85 406 TYR A C 1
ATOM 2370 O O A TYR A 1 292 ? 14.933 33.795 112.533 0.50 57.81 406 TYR A O 1
ATOM 2371 O O B TYR A 1 292 ? 14.857 33.967 112.600 0.50 56.89 406 TYR A O 1
ATOM 2388 N N . VAL A 1 293 ? 17.000 34.679 112.778 1.00 53.88 407 VAL A N 1
ATOM 2389 C CA . VAL A 1 293 ? 17.105 35.146 111.404 1.00 51.72 407 VAL A CA 1
ATOM 2390 C C . VAL A 1 293 ? 17.313 33.973 110.461 1.00 52.19 407 VAL A C 1
ATOM 2391 O O . VAL A 1 293 ? 16.728 33.929 109.390 1.00 59.15 407 VAL A O 1
ATOM 2395 N N . VAL A 1 294 ? 18.157 33.032 110.875 1.00 53.41 408 VAL A N 1
ATOM 2396 C CA . VAL A 1 294 ? 18.453 31.838 110.106 1.00 53.34 408 VAL A CA 1
ATOM 2397 C C . VAL A 1 294 ? 17.175 31.030 109.865 1.00 54.02 408 VAL A C 1
ATOM 2398 O O . VAL A 1 294 ? 16.888 30.612 108.734 1.00 56.50 408 VAL A O 1
ATOM 2402 N N . ASN A 1 295 ? 16.416 30.811 110.933 1.00 49.97 409 ASN A N 1
ATOM 2403 C CA . ASN A 1 295 ? 15.155 30.079 110.858 1.00 51.25 409 ASN A CA 1
ATOM 2404 C C . ASN A 1 295 ? 14.041 30.810 110.110 1.00 53.16 409 ASN A C 1
ATOM 2405 O O . ASN A 1 295 ? 13.268 30.184 109.380 1.00 55.07 409 ASN A O 1
ATOM 2410 N N . LYS A 1 296 ? 13.946 32.126 110.278 1.00 51.76 410 LYS A N 1
ATOM 2411 C CA . LYS A 1 296 ? 12.904 32.849 109.564 1.00 54.33 410 LYS A CA 1
ATOM 2412 C C . LYS A 1 296 ? 13.174 32.865 108.043 1.00 56.69 410 LYS A C 1
ATOM 2413 O O . LYS A 1 296 ? 12.235 32.897 107.237 1.00 62.05 410 LYS A O 1
ATOM 2419 N N . ILE A 1 297 ? 14.450 32.820 107.658 1.00 53.96 411 ILE A N 1
ATOM 2420 C CA . ILE A 1 297 ? 14.832 32.760 106.244 1.00 53.10 411 ILE A CA 1
ATOM 2421 C C . ILE A 1 297 ? 14.502 31.388 105.639 1.00 51.28 411 ILE A C 1
ATOM 2422 O O . ILE A 1 297 ? 13.967 31.301 104.535 1.00 48.42 411 ILE A O 1
ATOM 2427 N N . LEU A 1 298 ? 14.795 30.327 106.385 1.00 47.20 412 LEU A N 1
ATOM 2428 C CA . LEU A 1 298 ? 14.640 28.963 105.896 1.00 51.16 412 LEU A CA 1
ATOM 2429 C C . LEU A 1 298 ? 13.181 28.597 105.720 1.00 52.81 412 LEU A C 1
ATOM 2430 O O . LEU A 1 298 ? 12.829 27.869 104.787 1.00 54.83 412 LEU A O 1
ATOM 2435 N N . LYS A 1 299 ? 12.351 29.103 106.628 1.00 55.19 413 LYS A N 1
ATOM 2436 C CA . LYS A 1 299 ? 10.917 28.865 106.624 1.00 61.76 413 LYS A CA 1
ATOM 2437 C C . LYS A 1 299 ? 10.240 29.599 105.463 1.00 62.75 413 LYS A C 1
ATOM 2438 O O . LYS A 1 299 ? 9.362 29.047 104.797 1.00 66.80 413 LYS A O 1
ATOM 2444 N N . ALA A 1 300 ? 10.651 30.843 105.224 1.00 60.08 414 ALA A N 1
ATOM 2445 C CA . ALA A 1 300 ? 10.119 31.631 104.117 1.00 50.34 414 ALA A CA 1
ATOM 2446 C C . ALA A 1 300 ? 10.526 31.008 102.784 1.00 51.86 414 ALA A C 1
ATOM 2447 O O . ALA A 1 300 ? 9.772 31.046 101.813 1.00 52.99 414 ALA A O 1
ATOM 2449 N N . PHE A 1 301 ? 11.723 30.423 102.753 1.00 53.87 415 PHE A N 1
ATOM 2450 C CA . PHE A 1 301 ? 12.239 29.718 101.578 1.00 5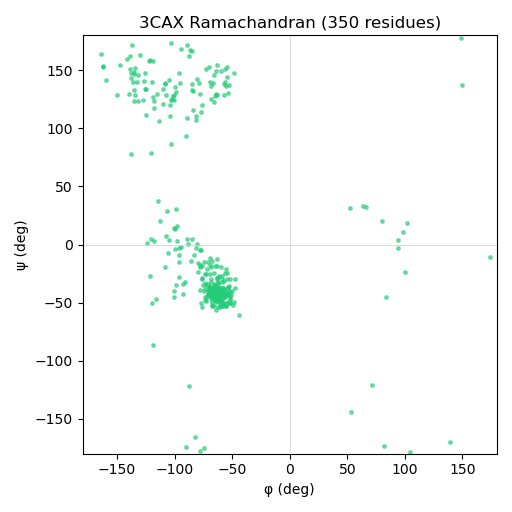1.02 415 PHE A CA 1
ATOM 2451 C C . PHE A 1 301 ? 11.420 28.451 101.313 1.00 55.33 415 PHE A C 1
ATOM 2452 O O . PHE A 1 301 ? 10.920 28.251 100.204 1.00 64.43 415 PHE A O 1
ATOM 2460 N N . LYS A 1 302 ? 11.277 27.617 102.346 1.00 57.32 416 LYS A N 1
ATOM 2461 C CA . LYS A 1 302 ? 10.505 26.364 102.284 1.00 57.12 416 LYS A CA 1
ATOM 2462 C C . LYS A 1 302 ? 9.038 26.562 101.924 1.00 58.92 416 LYS A C 1
ATOM 2463 O O . LYS A 1 302 ? 8.481 25.798 101.143 1.00 58.22 416 LYS A O 1
ATOM 2469 N N . GLU A 1 303 ? 8.408 27.571 102.516 1.00 59.97 417 GLU A N 1
ATOM 2470 C CA . GLU A 1 303 ? 6.994 27.824 102.279 1.00 58.05 417 GLU A CA 1
ATOM 2471 C C . GLU A 1 303 ? 6.780 28.634 101.005 1.00 57.15 417 GLU A C 1
ATOM 2472 O O . GLU A 1 303 ? 5.648 28.804 100.546 1.00 50.24 417 GLU A O 1
ATOM 2478 N N . GLY A 1 304 ? 7.874 29.124 100.429 1.00 57.31 418 GLY A N 1
ATOM 2479 C CA . GLY A 1 304 ? 7.811 29.815 99.142 1.00 56.91 418 GLY A CA 1
ATOM 2480 C C . GLY A 1 304 ? 7.360 31.263 99.206 1.00 53.85 418 GLY A C 1
ATOM 2481 O O . GLY A 1 304 ? 6.925 31.828 98.204 1.00 58.47 418 GLY A O 1
ATOM 2482 N N . ARG A 1 305 ? 7.465 31.871 100.383 1.00 54.71 419 ARG A N 1
ATOM 2483 C CA . ARG A 1 305 ? 7.130 33.284 100.540 1.00 53.89 419 ARG A CA 1
ATOM 2484 C C . ARG A 1 305 ? 8.269 34.170 100.047 1.00 54.53 419 ARG A C 1
ATOM 2485 O O . ARG A 1 305 ? 8.067 35.327 99.676 1.00 50.76 419 ARG A O 1
ATOM 2493 N N . LYS A 1 306 ? 9.472 33.611 100.047 1.00 53.35 420 LYS A N 1
ATOM 2494 C CA . LYS A 1 306 ? 10.647 34.331 99.596 1.00 55.37 420 LYS A CA 1
ATOM 2495 C C . LYS A 1 306 ? 11.536 33.417 98.765 1.00 56.84 420 LYS A C 1
ATOM 2496 O O . LYS A 1 306 ? 11.553 32.196 98.961 1.00 58.21 420 LYS A O 1
ATOM 2502 N N . LYS A 1 307 ? 12.270 34.017 97.833 1.00 57.51 421 LYS A N 1
ATOM 2503 C CA . LYS A 1 307 ? 13.172 33.270 96.970 1.00 57.33 421 LYS A CA 1
ATOM 2504 C C . LYS A 1 307 ? 14.602 33.790 97.054 1.00 55.63 421 LYS A C 1
ATOM 2505 O O . LYS A 1 307 ? 15.485 33.301 96.369 1.00 58.87 421 LYS A O 1
ATOM 2511 N N . GLU A 1 308 ? 14.825 34.795 97.892 1.00 61.37 422 GLU A N 1
ATOM 2512 C CA . GLU A 1 308 ? 16.178 35.263 98.172 1.00 61.18 422 GLU A CA 1
ATOM 2513 C C . GLU A 1 308 ? 16.255 36.092 99.452 1.00 60.71 422 GLU A C 1
ATOM 2514 O O . GLU A 1 308 ? 15.267 36.691 99.895 1.00 60.88 422 GLU A O 1
ATOM 2520 N N . ALA A 1 309 ? 17.440 36.092 100.052 1.00 58.64 423 ALA A N 1
ATOM 2521 C CA . ALA A 1 309 ? 17.769 36.997 101.136 1.00 55.72 423 ALA A CA 1
ATOM 2522 C C . ALA A 1 309 ? 19.145 37.554 100.831 1.00 54.16 423 ALA A C 1
ATOM 2523 O O . ALA A 1 309 ? 20.071 36.800 100.552 1.00 57.99 423 ALA A O 1
ATOM 2525 N N . THR A 1 310 ? 19.276 38.871 100.868 1.00 52.24 424 THR A N 1
ATOM 2526 C CA . THR A 1 310 ? 20.531 39.521 100.520 1.00 58.68 424 THR A CA 1
ATOM 2527 C C . THR A 1 310 ? 21.057 40.455 101.622 1.00 61.15 424 THR A C 1
ATOM 2528 O O . THR A 1 310 ? 20.302 41.241 102.191 1.00 62.90 424 THR A O 1
ATOM 2532 N N . PHE A 1 311 ? 22.349 40.351 101.923 1.00 60.62 425 PHE A N 1
ATOM 2533 C CA . PHE A 1 311 ? 23.017 41.272 102.849 1.00 61.42 425 PHE A CA 1
ATOM 2534 C C . PHE A 1 311 ? 24.295 41.792 102.203 1.00 59.14 425 PHE A C 1
ATOM 2535 O O . PHE A 1 311 ? 24.783 41.208 101.238 1.00 60.52 425 PHE A O 1
ATOM 2543 N N . TRP A 1 312 ? 24.845 42.876 102.741 1.00 58.22 426 TRP A N 1
ATOM 2544 C CA . TRP A 1 312 ? 26.166 43.355 102.316 1.00 59.83 426 TRP A CA 1
ATOM 2545 C C . TRP A 1 312 ? 26.817 44.335 103.313 1.00 62.34 426 TRP A C 1
ATOM 2546 O O . TRP A 1 312 ? 26.128 45.040 104.059 1.00 62.18 426 TRP A O 1
ATOM 2557 N N . LEU A 1 313 ? 28.148 44.372 103.320 1.00 58.64 427 LEU A N 1
ATOM 2558 C CA . LEU A 1 313 ? 28.883 45.198 104.266 1.00 54.78 427 LEU A CA 1
ATOM 2559 C C . LEU A 1 313 ? 30.326 45.371 103.828 1.00 56.47 427 LEU A C 1
ATOM 2560 O O . LEU A 1 313 ? 30.815 44.629 102.979 1.00 57.61 427 LEU A O 1
ATOM 2565 N N . ARG A 1 314 ? 31.004 46.352 104.419 1.00 60.56 428 ARG A N 1
ATOM 2566 C CA . ARG A 1 314 ? 32.436 46.519 104.230 1.00 59.85 428 ARG A CA 1
ATOM 2567 C C . ARG A 1 314 ? 33.174 45.610 105.215 1.00 61.75 428 ARG A C 1
ATOM 2568 O O . ARG A 1 314 ? 32.768 45.480 106.375 1.00 61.40 428 ARG A O 1
ATOM 2576 N N . LEU A 1 315 ? 34.240 44.959 104.744 1.00 65.90 429 LEU A N 1
ATOM 2577 C CA . LEU A 1 315 ? 35.070 44.129 105.612 1.00 69.31 429 LE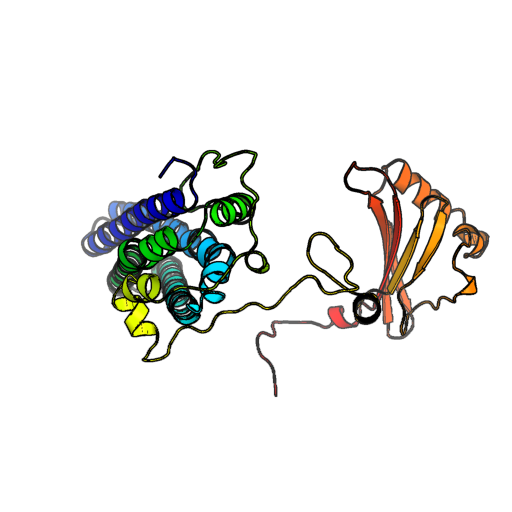U A CA 1
ATOM 2578 C C . LEU A 1 315 ? 36.530 44.385 105.261 1.00 72.01 429 LEU A C 1
ATOM 2579 O O . LEU A 1 315 ? 37.166 43.578 104.573 1.00 74.70 429 LEU A O 1
ATOM 2584 N N . ARG A 1 316 ? 37.046 45.514 105.752 1.00 71.44 430 ARG A N 1
ATOM 2585 C CA . ARG A 1 316 ? 38.336 46.060 105.338 1.00 69.58 430 ARG A CA 1
ATOM 2586 C C . ARG A 1 316 ? 38.247 46.608 103.917 1.00 71.27 430 ARG A C 1
ATOM 2587 O O . ARG A 1 316 ? 37.435 47.496 103.633 1.00 71.85 430 ARG A O 1
ATOM 2595 N N . GLU A 1 317 ? 39.080 46.068 103.026 1.00 71.86 431 GLU A N 1
ATOM 2596 C CA . GLU A 1 317 ? 39.121 46.519 101.633 1.00 70.53 431 GLU A CA 1
ATOM 2597 C C . GLU A 1 317 ? 38.119 45.744 100.763 1.00 67.09 431 GLU A C 1
ATOM 2598 O O . GLU A 1 317 ? 37.997 45.991 99.560 1.00 66.65 431 GLU A O 1
ATOM 2604 N N . LYS A 1 318 ? 37.391 44.823 101.392 1.00 60.50 432 LYS A N 1
ATOM 2605 C CA . LYS A 1 318 ? 36.448 43.964 100.687 1.00 61.70 432 LYS A CA 1
ATOM 2606 C C . LYS A 1 318 ? 35.015 44.467 100.835 1.00 55.48 432 LYS A C 1
ATOM 2607 O O . LYS A 1 318 ? 34.595 44.829 101.929 1.00 55.15 432 LYS A O 1
ATOM 2613 N N . TYR A 1 319 ? 34.267 44.476 99.734 1.00 52.23 433 TYR A N 1
ATOM 2614 C CA . TYR A 1 319 ? 32.842 44.783 99.773 1.00 48.82 433 TYR A CA 1
ATOM 2615 C C . TYR A 1 319 ? 32.032 43.498 99.647 1.00 53.18 433 TYR A C 1
ATOM 2616 O O . TYR A 1 319 ? 31.630 43.095 98.551 1.00 50.96 433 TYR A O 1
ATOM 2625 N N . VAL A 1 320 ? 31.796 42.864 100.789 1.00 55.77 434 VAL A N 1
ATOM 2626 C CA . VAL A 1 320 ? 31.225 41.521 100.844 1.00 50.68 434 VAL A CA 1
ATOM 2627 C C . VAL A 1 320 ? 29.717 41.522 100.573 1.00 49.46 434 VAL A C 1
ATOM 2628 O O . VAL A 1 320 ? 28.937 42.155 101.286 1.00 45.99 434 VAL A O 1
ATOM 2632 N N . TYR A 1 321 ? 29.322 40.814 99.522 1.00 51.36 435 TYR A N 1
ATOM 2633 C CA . TYR A 1 321 ? 27.923 40.688 99.139 1.00 51.85 435 TYR A CA 1
ATOM 2634 C C . TYR A 1 321 ? 27.479 39.255 99.408 1.00 55.16 435 TYR A C 1
ATOM 2635 O O . TYR A 1 321 ? 28.060 38.307 98.870 1.00 56.72 435 TYR A O 1
ATOM 2644 N N . ILE A 1 322 ? 26.465 39.103 100.257 1.00 52.78 436 ILE A N 1
ATOM 2645 C CA . ILE A 1 322 ? 26.005 37.791 100.694 1.00 51.82 436 ILE A CA 1
ATOM 2646 C C . ILE A 1 322 ? 24.591 37.545 100.192 1.00 49.26 436 ILE A C 1
ATOM 2647 O O . ILE A 1 322 ? 23.718 38.381 100.374 1.00 55.32 436 ILE A O 1
ATOM 2652 N N . LYS A 1 323 ? 24.359 36.402 99.566 1.00 52.52 437 LYS A N 1
ATOM 2653 C CA . LYS A 1 323 ? 23.025 36.063 99.103 1.00 48.82 437 LYS A CA 1
ATOM 2654 C C . LYS A 1 323 ? 22.646 34.618 99.418 1.00 51.31 437 LYS A C 1
ATOM 2655 O O . LYS A 1 323 ? 23.420 33.696 99.183 1.00 51.58 437 LYS A O 1
ATOM 2661 N N . TYR A 1 324 ? 21.445 34.439 99.957 1.00 55.83 438 TYR A N 1
ATOM 2662 C CA . TYR A 1 324 ? 20.876 33.123 100.200 1.00 53.19 438 TYR A CA 1
ATOM 2663 C C . TYR A 1 324 ? 19.726 32.905 99.242 1.00 55.94 438 TYR A C 1
ATOM 2664 O O . TYR A 1 324 ? 18.899 33.794 99.059 1.00 55.81 438 TYR A O 1
ATOM 2673 N N . VAL A 1 325 ? 19.683 31.730 98.622 1.00 53.89 439 VAL A N 1
ATOM 2674 C CA . VAL A 1 325 ? 18.555 31.341 97.791 1.00 48.70 439 VAL A CA 1
ATOM 2675 C C . VAL A 1 325 ? 18.215 29.889 98.078 1.00 50.20 439 VAL A C 1
ATOM 2676 O O . VAL A 1 325 ? 19.103 29.094 98.381 1.00 51.66 439 VAL A O 1
ATOM 2680 N N . PRO A 1 326 ? 16.927 29.534 97.981 1.00 53.36 440 PRO A N 1
ATOM 2681 C CA . PRO A 1 326 ? 16.502 28.144 98.118 1.00 51.27 440 PRO A CA 1
ATOM 2682 C C . PRO A 1 326 ? 16.728 27.387 96.802 1.00 51.77 440 PRO A C 1
ATOM 2683 O O . PRO A 1 326 ? 16.530 27.946 95.727 1.00 48.27 440 PRO A O 1
ATOM 2687 N N . LEU A 1 327 ? 17.142 26.129 96.878 1.00 52.87 441 LEU A N 1
ATOM 2688 C CA . LEU A 1 327 ? 17.317 25.332 95.674 1.00 49.92 441 LEU A CA 1
ATOM 2689 C C . LEU A 1 327 ? 16.186 24.337 95.542 1.00 51.68 441 LEU A C 1
ATOM 2690 O O . LEU A 1 327 ? 15.722 23.767 96.537 1.00 56.84 441 LEU A O 1
ATOM 2695 N N . PHE A 1 328 ? 15.753 24.140 94.303 1.00 53.46 442 PHE A N 1
ATOM 2696 C CA . PHE A 1 328 ? 14.664 23.235 93.968 1.00 56.23 442 PHE A CA 1
ATOM 2697 C C . PHE A 1 328 ? 15.163 22.258 92.922 1.00 56.45 442 PHE A C 1
ATOM 2698 O O . PHE A 1 328 ? 16.015 22.595 92.109 1.00 57.52 442 PHE A O 1
ATOM 2706 N N . ASN A 1 329 ? 14.649 21.038 92.950 1.00 57.02 443 ASN A N 1
ATOM 2707 C CA . ASN A 1 329 ? 15.019 20.066 91.928 1.00 62.65 443 ASN A CA 1
ATOM 2708 C C . ASN A 1 329 ? 14.050 20.135 90.725 1.00 58.74 443 ASN A C 1
ATOM 2709 O O . ASN A 1 329 ? 13.189 21.012 90.682 1.00 55.62 443 ASN A O 1
ATOM 2714 N N . GLU A 1 330 ? 14.204 19.214 89.770 1.00 64.70 444 GLU A N 1
ATOM 2715 C CA . GLU A 1 330 ? 13.377 19.163 88.553 1.00 67.96 444 GLU A CA 1
ATOM 2716 C C . GLU A 1 330 ? 11.868 19.183 88.789 1.00 62.92 444 GLU A C 1
ATOM 2717 O O . GLU A 1 330 ? 11.161 19.998 88.137 1.00 66.49 444 GLU A O 1
ATOM 2723 N N . LYS A 1 331 ? 11.379 18.282 89.713 1.00 68.57 445 LYS A N 1
ATOM 2724 C CA . LYS A 1 331 ? 9.939 18.239 90.030 1.00 61.67 445 LYS A CA 1
ATOM 2725 C C . LYS A 1 331 ? 9.415 19.474 90.801 1.00 59.96 445 LYS A C 1
ATOM 2726 O O . LYS A 1 331 ? 8.189 19.636 90.944 1.00 53.89 445 LYS A O 1
ATOM 2732 N N . GLY A 1 332 ? 10.349 20.329 91.312 1.00 61.06 446 GLY A N 1
ATOM 2733 C CA . GLY A 1 332 ? 9.965 21.605 91.956 1.00 53.31 446 GLY A CA 1
ATOM 2734 C C . GLY A 1 332 ? 10.000 21.536 93.476 1.00 60.11 446 GLY A C 1
ATOM 2735 O O . GLY A 1 332 ? 9.415 22.382 94.171 1.00 58.55 446 GLY A O 1
ATOM 2736 N N . GLU A 1 333 ? 10.712 20.523 93.978 1.00 62.66 447 GLU A N 1
ATOM 2737 C CA . GLU A 1 333 ? 10.787 20.202 95.390 1.00 51.62 447 GLU A CA 1
ATOM 2738 C C . GLU A 1 333 ? 12.014 20.842 95.980 1.00 57.61 447 GLU A C 1
ATOM 2739 O O . GLU A 1 333 ? 13.077 20.827 95.364 1.00 59.35 447 GLU A O 1
ATOM 2745 N N . TYR A 1 334 ? 11.863 21.390 97.184 1.00 55.78 448 TYR A N 1
ATOM 2746 C CA . TYR A 1 334 ? 12.950 22.032 97.900 1.00 51.50 448 TYR A CA 1
ATOM 2747 C C . TYR A 1 334 ? 14.033 21.012 98.256 1.00 57.56 448 TYR A C 1
ATOM 2748 O O . TYR A 1 334 ? 13.736 19.977 98.868 1.00 58.90 448 TYR A O 1
ATOM 2757 N N . ILE A 1 335 ? 15.293 21.306 97.896 1.00 56.33 449 ILE A N 1
ATOM 2758 C CA . ILE A 1 335 ? 16.394 20.396 98.241 1.00 48.14 449 ILE A CA 1
ATOM 2759 C C . ILE A 1 335 ? 17.447 21.011 99.158 1.00 54.32 449 ILE A C 1
ATOM 2760 O O . ILE A 1 335 ? 18.460 20.364 99.509 1.00 58.48 449 ILE A O 1
ATOM 2765 N N . GLY A 1 336 ? 17.206 22.251 99.573 1.00 43.66 450 GLY A N 1
ATOM 2766 C CA . GLY A 1 336 ? 18.128 22.929 100.446 1.00 45.06 450 GLY A CA 1
ATOM 2767 C C . GLY A 1 336 ? 18.329 24.384 100.087 1.00 49.94 450 GLY A C 1
ATOM 2768 O O . GLY A 1 336 ? 17.628 24.945 99.259 1.00 52.32 450 GLY A O 1
ATOM 2769 N N . THR A 1 337 ? 19.313 24.997 100.719 1.00 51.39 451 THR A N 1
ATOM 2770 C CA . THR A 1 337 ? 19.537 26.405 100.558 1.00 52.40 451 THR A CA 1
ATOM 2771 C C . THR A 1 337 ? 21.011 26.619 100.298 1.00 53.12 451 THR A C 1
ATOM 2772 O O . THR A 1 337 ? 21.852 25.958 100.906 1.00 54.17 451 THR A O 1
ATOM 2776 N N . LEU A 1 338 ? 21.309 27.538 99.381 1.00 53.13 452 LEU A N 1
ATOM 2777 C CA . LEU A 1 338 ? 22.677 27.918 99.054 1.00 50.64 452 LEU A CA 1
ATOM 2778 C C . LEU A 1 338 ? 23.045 29.322 99.591 1.00 51.52 452 LEU A C 1
ATOM 2779 O O . LEU A 1 338 ? 22.334 30.313 99.385 1.00 46.61 452 LEU A O 1
ATOM 2784 N N . GLU A 1 339 ? 24.162 29.388 100.295 1.00 47.35 453 GLU A N 1
ATOM 2785 C CA . GLU A 1 339 ? 24.727 30.659 100.683 1.00 54.04 453 GLU A CA 1
ATOM 2786 C C . GLU A 1 339 ? 25.833 31.000 99.696 1.00 52.59 453 GLU A C 1
ATOM 2787 O O . GLU A 1 339 ? 26.676 30.159 99.390 1.00 55.06 453 GLU A O 1
ATOM 2793 N N . MET A 1 340 ? 25.807 32.224 99.183 1.00 47.02 454 MET A N 1
ATOM 2794 C CA . MET A 1 340 ? 26.782 32.678 98.198 1.00 50.81 454 MET A CA 1
ATOM 2795 C C . MET A 1 340 ? 27.395 33.976 98.699 1.00 52.42 454 MET A C 1
ATOM 2796 O O . MET A 1 340 ? 26.670 34.942 98.969 1.00 58.11 454 MET A O 1
ATOM 2801 N N . THR A 1 341 ? 28.722 34.011 98.811 1.00 51.52 455 THR A N 1
ATOM 2802 C CA . THR A 1 341 ? 29.421 35.203 99.315 1.00 53.16 455 THR A CA 1
ATOM 2803 C C . THR A 1 341 ? 30.475 35.657 98.326 1.00 49.63 455 THR A C 1
ATOM 2804 O O . THR A 1 341 ? 31.234 34.836 97.823 1.00 52.04 455 THR A O 1
ATOM 2808 N N . MET A 1 342 ? 30.532 36.954 98.040 1.00 50.12 456 MET A N 1
ATOM 2809 C CA . MET A 1 342 ? 31.601 37.473 97.183 1.00 53.12 456 MET A CA 1
ATOM 2810 C C . MET A 1 342 ? 32.056 38.883 97.512 1.00 53.37 456 MET A C 1
ATOM 2811 O O . MET A 1 342 ? 31.302 39.679 98.068 1.00 58.96 456 MET A O 1
ATOM 2816 N N . ASP A 1 343 ? 33.303 39.174 97.157 1.00 52.61 457 ASP A N 1
ATOM 2817 C CA . ASP A 1 343 ? 33.835 40.531 97.162 1.00 46.72 457 ASP A CA 1
ATOM 2818 C C . ASP A 1 343 ? 33.397 41.238 95.877 1.00 46.47 457 ASP A C 1
ATOM 2819 O O . ASP A 1 343 ? 33.852 40.890 94.785 1.00 47.27 457 ASP A O 1
ATOM 2824 N N . ILE A 1 344 ? 32.511 42.223 96.001 1.00 45.74 458 ILE A N 1
ATOM 2825 C CA . ILE A 1 344 ? 32.055 42.967 94.827 1.00 44.37 458 ILE A CA 1
ATOM 2826 C C . ILE A 1 344 ? 32.782 44.295 94.614 1.00 44.26 458 ILE A C 1
ATOM 2827 O O . ILE A 1 344 ? 32.449 45.036 93.688 1.00 47.56 458 ILE A O 1
ATOM 2832 N N . ALA A 1 345 ? 33.773 44.596 95.449 1.00 44.75 459 ALA A N 1
ATOM 2833 C CA . ALA A 1 345 ? 34.538 45.841 95.295 1.00 44.74 459 ALA A CA 1
ATOM 2834 C C . ALA A 1 345 ? 35.351 45.892 94.000 1.00 47.68 459 ALA A C 1
ATOM 2835 O O . ALA A 1 345 ? 35.504 46.956 93.416 1.00 50.42 459 ALA A O 1
ATOM 2837 N N . PRO A 1 346 ? 35.909 44.748 93.568 1.00 51.17 460 PRO A N 1
ATOM 2838 C CA . PRO A 1 346 ? 36.586 44.657 92.275 1.00 54.85 460 PRO A CA 1
ATOM 2839 C C . PRO A 1 346 ? 35.734 45.008 91.044 1.00 58.59 460 PRO A C 1
ATOM 2840 O O . PRO A 1 346 ? 36.291 45.411 90.020 1.00 60.64 460 PRO A O 1
ATOM 2844 N N . TYR A 1 347 ? 34.414 44.833 91.121 1.00 59.74 461 TYR A N 1
ATOM 2845 C CA . TYR A 1 347 ? 33.546 45.102 89.961 1.00 61.69 461 TYR A CA 1
ATOM 2846 C C . TYR A 1 347 ? 33.070 46.543 89.981 1.00 61.75 461 TYR A C 1
ATOM 2847 O O . TYR A 1 347 ? 32.864 47.157 88.931 1.00 60.11 461 TYR A O 1
ATOM 2856 N N . LYS A 1 348 ? 32.896 47.059 91.197 1.00 62.72 462 LYS A N 1
ATOM 2857 C CA . LYS A 1 348 ? 32.567 48.459 91.449 1.00 59.02 462 LYS A CA 1
ATOM 2858 C C . LYS A 1 348 ? 33.455 49.405 90.658 1.00 59.42 462 LYS A C 1
ATOM 2859 O O . LYS A 1 348 ? 33.033 50.502 90.307 1.00 60.42 462 LYS A O 1
ATOM 2865 N N . LYS A 1 349 ? 34.685 48.978 90.384 1.00 59.30 463 LYS A N 1
ATOM 2866 C CA . LYS A 1 349 ? 35.647 49.833 89.705 1.00 63.92 463 LYS A CA 1
ATOM 2867 C C . LYS A 1 349 ? 35.896 49.419 88.256 1.00 64.68 463 LYS A C 1
ATOM 2868 O O . LYS A 1 349 ? 36.981 49.645 87.717 1.00 69.34 463 LYS A O 1
ATOM 2874 N N . ILE A 1 350 ? 34.890 48.816 87.626 1.00 65.46 464 ILE A N 1
ATOM 2875 C CA . ILE A 1 350 ? 34.961 48.490 86.196 1.00 62.01 464 ILE A CA 1
ATOM 2876 C C . ILE A 1 350 ? 34.186 49.544 85.389 1.00 62.30 464 ILE A C 1
ATOM 2877 O O . ILE A 1 350 ? 33.036 49.866 85.705 1.00 58.37 464 ILE A O 1
ATOM 2882 N N . GLU A 1 351 ? 34.836 50.103 84.370 1.00 63.28 465 GLU A N 1
ATOM 2883 C CA . GLU A 1 351 ? 34.248 51.178 83.570 1.00 61.30 465 GLU A CA 1
ATOM 2884 C C . GLU A 1 351 ? 34.553 50.990 82.086 1.00 60.15 465 GLU A C 1
ATOM 2885 O O . GLU A 1 351 ? 35.476 50.255 81.720 1.00 53.58 465 GLU A O 1
ATOM 2891 N N . GLY A 1 352 ? 33.785 51.673 81.238 1.00 63.38 466 GLY A N 1
ATOM 2892 C CA . GLY A 1 352 ? 33.978 51.593 79.793 1.00 65.50 466 GLY A CA 1
ATOM 2893 C C . GLY A 1 352 ? 33.968 50.154 79.318 1.00 67.81 466 GLY A C 1
ATOM 2894 O O . GLY A 1 352 ? 33.231 49.325 79.852 1.00 72.43 466 GLY A O 1
ATOM 2895 N N . GLU A 1 353 ? 34.794 49.840 78.324 1.00 66.55 467 GLU A N 1
ATOM 2896 C CA . GLU A 1 353 ? 34.791 48.495 77.756 1.00 66.57 467 GLU A CA 1
ATOM 2897 C C . GLU A 1 353 ? 36.180 47.925 77.472 1.00 69.18 467 GLU A C 1
ATOM 2898 O O . GLU A 1 353 ? 37.091 48.648 77.067 1.00 73.61 467 GLU A O 1
ATOM 2904 N N . LYS A 1 354 ? 36.331 46.622 77.693 1.00 67.23 468 LYS A N 1
ATOM 2905 C CA . LYS A 1 354 ? 37.546 45.909 77.320 1.00 67.02 468 LYS A CA 1
ATOM 2906 C C . LYS A 1 354 ? 37.182 44.735 76.420 1.00 69.71 468 LYS A C 1
ATOM 2907 O O . LYS A 1 354 ? 36.551 43.778 76.871 1.00 77.89 468 LYS A O 1
ATOM 2913 N N . ARG A 1 355 ? 37.565 44.812 75.149 1.00 64.90 469 ARG A N 1
ATOM 2914 C CA . ARG A 1 355 ? 37.255 43.753 74.190 1.00 58.68 469 ARG A CA 1
ATOM 2915 C C . ARG A 1 355 ? 38.532 43.166 73.589 1.00 57.45 469 ARG A C 1
ATOM 2916 O O . ARG A 1 355 ? 38.477 42.315 72.691 1.00 51.98 469 ARG A O 1
ATOM 2924 N N . LEU A 1 356 ? 39.679 43.625 74.088 1.00 53.37 470 LEU A N 1
ATOM 2925 C CA . LEU A 1 356 ? 40.975 43.118 73.627 1.00 58.52 470 LEU A CA 1
ATOM 2926 C C . LEU A 1 356 ? 41.923 42.877 74.803 1.00 58.96 470 LEU A C 1
ATOM 2927 O O . LEU A 1 356 ? 41.618 43.257 75.925 1.00 55.55 470 LEU A O 1
ATOM 2932 N N . LEU A 1 357 ? 43.070 42.251 74.527 1.00 68.93 471 LEU A N 1
ATOM 2933 C CA . LEU A 1 357 ? 44.032 41.833 75.564 1.00 68.32 471 LEU A CA 1
ATOM 2934 C C . LEU A 1 357 ? 45.085 42.888 75.969 1.00 67.85 471 LEU A C 1
ATOM 2935 O O . LEU A 1 357 ? 44.730 43.977 76.427 1.00 65.67 471 LEU A O 1
ATOM 2940 N N . ASP A 1 358 ? 46.368 42.543 75.810 1.00 67.46 472 ASP A N 1
ATOM 2941 C CA . ASP A 1 358 ? 47.490 43.387 76.251 1.00 66.22 472 ASP A CA 1
ATOM 2942 C C . ASP A 1 358 ? 48.853 42.690 76.087 1.00 65.87 472 ASP A C 1
ATOM 2943 O O . ASP A 1 358 ? 49.910 43.324 76.214 1.00 66.30 472 ASP A O 1
ATOM 2946 N N . TRP A 1 359 ? 48.827 41.392 75.791 1.00 61.69 473 TRP A N 1
ATOM 2947 C CA . TRP A 1 359 ? 50.053 40.583 75.738 1.00 60.15 473 TRP A CA 1
ATOM 2948 C C . TRP A 1 359 ? 50.723 40.605 74.360 1.00 56.70 473 TRP A C 1
ATOM 2949 O O . TRP A 1 359 ? 51.924 41.231 74.253 1.00 51.15 473 TRP A O 1
#

InterPro domains:
  IPR007380 Domain of unknown function DUF438 [PF04282] (44-109)
  IPR012312 Hemerythrin-like [PF01814] (123-262)
  IPR035965 PAS domain superfamily [SSF55785] (353-451)

Sequence (355 aa):
LPEGHPLKTLYQENKEIMKDAEMLNLYAKTLATTKDERMREEILGVLEEIVSSLRMVGFTHYNREEMLIFPYIERRGLTVIATVLWTKHDEIRAMIKQLAELLRKREEMPWEEFVEKFKAKAGEVAFALSDMVFRENNIFYPTLKALLSEGEWKAIKMQEDEIGYYKVKPPEWDPGEDVKPLHPWEINPELNVEQLLTLPKEVQQALRGQPLEFDKTQLKREEDIDLGTGYLNIEELKAIFEALPVDVTFIDKDDRVRFFSPGERIFTRTPSVLGRPVQLCHPPKSVYYVVNKILKAFKEGRKKEATFWLRLREKYVYIKYVPLFNEKGEYIGTLEMTMDIAPYKKIEGEKRLLDW

Foldseek 3Di:
DDFLQPLVQLLVQLVVLLVLLVLLLVLLVVLLVDDDPVVNVVSLVVNLVSLVLQLCCCQANVVLCLPQPQLQLVQLQLNLVSVVLNVLSVVLNVLSVVLNVLSVCVVVDDNNVSSVVNNVSSVVSSVSSNVSSCCCVPAVSVLCVVPDDLLSSQLSSVCRVVRDHRPDDTDHDHPDPPRHRDDSLRDDSYDDPVSLVVHPPVSVVSCVPDDGDGHNDHQEDDQWDCPVPGTDHPVRVLVVLQPDQKWKWWQWPVQATADTHDDDDPDDDDPVRGRPRVCVVDDVVCNVVVVVVVVCQQVVVDAKDWDWDDDDLFTKIKMKGFDADPVGHTTTMMIIIHGCNVVVPDDDDDPDDDD